Protein AF-A0A2M8SBQ9-F1 (afdb_monomer_lite)

Structure (mmCIF, N/CA/C/O backbone):
data_AF-A0A2M8SBQ9-F1
#
_entry.id   AF-A0A2M8SBQ9-F1
#
loop_
_atom_site.group_PDB
_atom_site.id
_atom_site.type_symbol
_atom_site.label_atom_id
_atom_site.label_alt_id
_atom_site.label_comp_id
_atom_site.label_asym_id
_atom_site.label_entity_id
_atom_site.label_seq_id
_atom_site.pdbx_PDB_ins_code
_atom_site.Cartn_x
_atom_site.Cartn_y
_atom_site.Cartn_z
_atom_site.occupancy
_atom_site.B_iso_or_equiv
_atom_site.auth_seq_id
_atom_site.auth_comp_id
_atom_site.auth_asym_id
_atom_site.auth_atom_id
_atom_site.pdbx_PDB_model_num
ATOM 1 N N . MET A 1 1 ? 14.314 -7.905 1.050 1.00 72.25 1 MET A N 1
ATOM 2 C CA . MET A 1 1 ? 13.280 -8.954 0.990 1.00 72.25 1 MET A CA 1
ATOM 3 C C . MET A 1 1 ? 13.136 -9.298 -0.467 1.00 72.25 1 MET A C 1
ATOM 5 O O . MET A 1 1 ? 13.035 -8.371 -1.261 1.00 72.25 1 MET A O 1
ATOM 9 N N . ASP A 1 2 ? 13.189 -10.577 -0.806 1.00 87.88 2 ASP A N 1
ATOM 10 C CA . ASP A 1 2 ? 13.269 -11.004 -2.207 1.00 87.88 2 ASP A CA 1
ATOM 11 C C . ASP A 1 2 ? 11.874 -11.338 -2.755 1.00 87.88 2 ASP A C 1
ATOM 13 O O . ASP A 1 2 ? 10.945 -11.603 -1.986 1.00 87.88 2 ASP A O 1
ATOM 17 N N . PHE A 1 3 ? 11.723 -11.399 -4.082 1.00 90.12 3 PHE A N 1
ATOM 18 C CA . PHE A 1 3 ? 10.437 -11.647 -4.756 1.00 90.12 3 PHE A CA 1
ATOM 19 C C . PHE A 1 3 ? 9.670 -12.852 -4.198 1.00 90.12 3 PHE A C 1
ATOM 21 O O . PHE A 1 3 ? 8.477 -12.765 -3.901 1.00 90.12 3 PHE A O 1
ATOM 28 N N . LYS A 1 4 ? 10.373 -13.968 -3.983 1.00 89.25 4 LYS A N 1
ATOM 29 C CA . LYS A 1 4 ? 9.797 -15.199 -3.430 1.00 89.25 4 LYS A CA 1
ATOM 30 C C . LYS A 1 4 ? 9.282 -15.012 -2.004 1.00 89.25 4 LYS A C 1
ATOM 32 O O . LYS A 1 4 ? 8.210 -15.512 -1.667 1.00 89.25 4 LYS A O 1
ATOM 37 N N . GLN A 1 5 ? 10.035 -14.303 -1.164 1.00 89.88 5 GLN A N 1
ATOM 38 C CA . GLN A 1 5 ? 9.629 -14.040 0.217 1.00 89.88 5 GLN A CA 1
ATOM 39 C C . GLN A 1 5 ? 8.383 -13.158 0.244 1.00 89.88 5 GLN A C 1
ATOM 41 O O . GLN A 1 5 ? 7.452 -13.438 0.998 1.00 89.88 5 GLN A O 1
ATOM 46 N N . THR A 1 6 ? 8.342 -12.134 -0.606 1.00 92.62 6 THR A N 1
ATOM 47 C CA . THR A 1 6 ? 7.204 -11.216 -0.713 1.00 92.62 6 THR A CA 1
ATOM 48 C C . THR A 1 6 ? 5.951 -11.926 -1.209 1.00 92.62 6 THR A C 1
ATOM 50 O O . THR A 1 6 ? 4.885 -11.767 -0.621 1.00 92.62 6 THR A O 1
ATOM 53 N N . GLN A 1 7 ? 6.069 -12.806 -2.205 1.00 91.94 7 GLN A N 1
ATOM 54 C CA . GLN A 1 7 ? 4.939 -13.610 -2.675 1.00 91.94 7 GLN A CA 1
ATOM 55 C C . GLN A 1 7 ? 4.420 -14.580 -1.601 1.00 91.94 7 GLN A C 1
ATOM 57 O O . GLN A 1 7 ? 3.208 -14.749 -1.438 1.00 91.94 7 GLN A O 1
ATOM 62 N N . GLN A 1 8 ? 5.319 -15.197 -0.83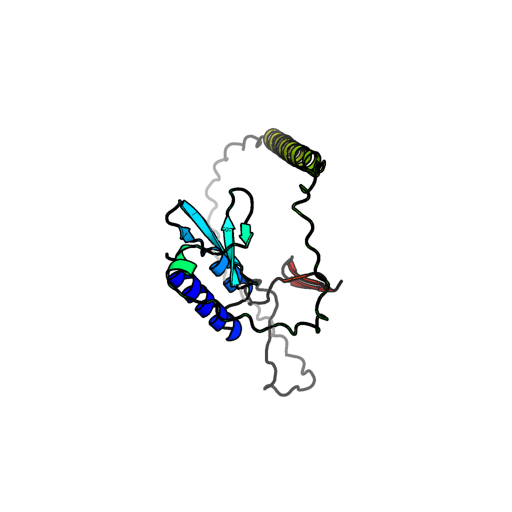0 1.00 92.75 8 GLN A N 1
ATOM 63 C CA . GLN A 1 8 ? 4.930 -16.036 0.305 1.00 92.75 8 GLN A CA 1
ATOM 64 C C . GLN A 1 8 ? 4.233 -15.225 1.403 1.00 92.75 8 GLN A C 1
ATOM 66 O O . GLN A 1 8 ? 3.240 -15.689 1.961 1.00 92.75 8 GLN A O 1
ATOM 71 N N . ALA A 1 9 ? 4.727 -14.025 1.708 1.00 93.50 9 ALA A N 1
ATOM 72 C CA . ALA A 1 9 ? 4.111 -13.133 2.684 1.00 93.50 9 ALA A CA 1
ATOM 73 C C . ALA A 1 9 ? 2.716 -12.677 2.231 1.00 93.50 9 ALA A C 1
ATOM 75 O O . ALA A 1 9 ? 1.772 -12.783 3.010 1.00 93.50 9 ALA A O 1
ATOM 76 N N . TYR A 1 10 ? 2.564 -12.285 0.963 1.00 95.25 10 TYR A N 1
ATOM 77 C CA . TYR A 1 10 ? 1.267 -11.964 0.363 1.00 95.25 10 TYR A CA 1
ATOM 78 C C . TYR A 1 10 ? 0.281 -13.130 0.476 1.00 95.25 10 TYR A C 1
ATOM 80 O O . TYR A 1 10 ? -0.844 -12.941 0.924 1.00 95.25 10 TYR A O 1
ATOM 88 N N . THR A 1 11 ? 0.716 -14.348 0.135 1.00 94.69 11 THR A N 1
ATOM 89 C CA . THR A 1 11 ? -0.139 -15.545 0.217 1.00 94.69 11 THR A CA 1
ATOM 90 C C . THR A 1 11 ? -0.604 -15.790 1.653 1.00 94.69 11 THR A C 1
ATOM 92 O O . THR A 1 11 ? -1.791 -15.972 1.887 1.00 94.69 11 THR A O 1
ATOM 95 N N . ARG A 1 12 ? 0.301 -15.694 2.638 1.00 96.00 12 ARG A N 1
ATOM 96 C CA . ARG A 1 12 ? -0.058 -15.845 4.059 1.00 96.00 12 ARG A CA 1
ATOM 97 C C . ARG A 1 12 ? -1.041 -14.778 4.534 1.00 96.00 12 ARG A C 1
ATOM 99 O O . ARG A 1 12 ? -1.956 -15.098 5.284 1.00 96.00 12 ARG A O 1
ATOM 106 N N . LEU A 1 13 ? -0.840 -13.526 4.130 1.00 94.50 13 LEU A N 1
ATOM 107 C CA . LEU A 1 13 ? -1.750 -12.430 4.461 1.00 94.50 13 LEU A CA 1
ATOM 108 C C . LEU A 1 13 ? -3.125 -12.658 3.827 1.00 94.50 13 LEU A C 1
ATOM 110 O O . LEU A 1 13 ? -4.143 -12.452 4.479 1.00 94.50 13 LEU A O 1
ATOM 114 N N . LYS A 1 14 ? -3.166 -13.160 2.591 1.00 92.94 14 LYS A N 1
ATOM 115 C CA . LYS A 1 14 ? -4.416 -13.504 1.917 1.00 92.94 14 LYS A CA 1
ATOM 116 C C . LYS A 1 14 ? -5.150 -14.634 2.643 1.00 92.94 14 LYS A C 1
ATOM 118 O O . LYS A 1 14 ? -6.333 -14.491 2.926 1.00 92.94 14 LYS A O 1
ATOM 123 N N . ASP A 1 15 ? -4.441 -15.690 3.037 1.00 95.19 15 ASP A N 1
ATOM 124 C CA . ASP A 1 15 ? -5.019 -16.780 3.831 1.00 95.19 15 ASP A CA 1
ATOM 125 C C . ASP A 1 15 ? -5.573 -16.266 5.174 1.00 95.19 15 ASP A C 1
ATOM 127 O O . ASP A 1 15 ? -6.625 -16.706 5.635 1.00 95.19 15 ASP A O 1
ATOM 131 N N . GLN A 1 16 ? -4.883 -15.319 5.821 1.00 94.06 16 GLN A N 1
ATOM 132 C CA . GLN A 1 16 ? -5.351 -14.691 7.061 1.00 94.06 16 GLN A CA 1
ATOM 133 C C . GLN A 1 16 ? -6.608 -13.842 6.849 1.00 94.06 16 GLN A C 1
ATOM 135 O O . GLN A 1 16 ? -7.496 -13.872 7.705 1.00 94.06 16 GLN A O 1
ATOM 140 N N . LEU A 1 17 ? -6.691 -13.115 5.732 1.00 91.94 17 LEU A N 1
ATOM 141 C CA . LEU A 1 17 ? -7.868 -12.334 5.353 1.00 91.94 17 LEU A CA 1
ATOM 142 C C . LEU A 1 17 ? -9.070 -13.254 5.108 1.00 91.94 17 LEU A C 1
ATOM 144 O O . LEU A 1 17 ? -10.147 -13.019 5.648 1.00 91.94 17 LEU A O 1
ATOM 148 N N . GLU A 1 18 ? -8.877 -14.343 4.359 1.00 91.69 18 GLU A N 1
ATOM 149 C CA . GLU A 1 18 ? -9.923 -15.340 4.087 1.00 91.69 18 GLU A CA 1
ATOM 150 C C . GLU A 1 18 ? -10.405 -16.045 5.366 1.00 91.69 18 GLU A C 1
ATOM 152 O O . GLU A 1 18 ? -11.573 -16.414 5.479 1.00 91.69 18 GLU A O 1
ATOM 157 N N . GLN A 1 19 ? -9.527 -16.187 6.362 1.00 95.94 19 GLN A N 1
ATOM 158 C CA . GLN A 1 19 ? -9.859 -16.719 7.688 1.00 95.94 19 GLN A CA 1
ATOM 159 C C . GLN A 1 19 ? -10.461 -15.672 8.641 1.00 95.94 19 GLN A C 1
ATOM 161 O O . GLN A 1 19 ? -10.756 -16.011 9.788 1.00 95.94 19 GLN A O 1
ATOM 166 N N . GLY A 1 20 ? -10.599 -14.410 8.218 1.00 94.69 20 GLY A N 1
ATOM 167 C CA . GLY A 1 20 ? -11.089 -13.313 9.058 1.00 94.69 20 GLY A CA 1
ATOM 168 C C . GLY A 1 20 ? -10.172 -12.965 10.237 1.00 94.69 20 GLY A C 1
ATOM 169 O O . GLY A 1 20 ? -10.631 -12.399 11.225 1.00 94.69 20 GLY A O 1
ATOM 170 N N . ARG A 1 21 ? -8.885 -13.335 10.170 1.00 95.94 21 ARG A N 1
ATOM 171 C CA . ARG A 1 21 ? -7.888 -13.024 11.214 1.00 95.94 21 ARG A CA 1
ATOM 172 C C . ARG A 1 21 ? -7.327 -11.613 11.101 1.00 95.94 21 ARG A C 1
ATOM 174 O O . ARG A 1 21 ? -6.816 -11.100 12.089 1.00 95.94 21 ARG A O 1
ATOM 181 N N . ILE A 1 22 ? -7.371 -11.052 9.899 1.00 94.12 22 ILE A N 1
ATOM 182 C CA . ILE A 1 22 ? -7.012 -9.667 9.603 1.00 94.12 22 ILE A CA 1
ATOM 183 C C . ILE A 1 22 ? -8.142 -9.035 8.797 1.00 94.12 22 ILE A C 1
ATOM 185 O O . ILE A 1 22 ? -8.879 -9.739 8.097 1.00 94.12 22 ILE A O 1
ATOM 189 N N . THR A 1 23 ? -8.276 -7.720 8.890 1.00 91.75 23 THR A N 1
ATOM 190 C CA . THR A 1 23 ? -9.260 -6.973 8.097 1.00 91.75 23 THR A CA 1
ATOM 191 C C . THR A 1 23 ? -8.744 -6.698 6.681 1.00 91.75 23 THR A C 1
ATOM 193 O O . THR A 1 23 ? -7.552 -6.834 6.392 1.00 91.75 23 THR A O 1
ATOM 196 N N . ALA A 1 24 ? -9.642 -6.301 5.772 1.00 89.00 24 ALA A N 1
ATOM 197 C CA . ALA A 1 24 ? -9.258 -5.900 4.417 1.00 89.00 24 ALA A CA 1
ATOM 198 C C . ALA A 1 24 ? -8.298 -4.693 4.422 1.00 89.00 24 ALA A C 1
ATOM 200 O O . ALA A 1 24 ? -7.330 -4.687 3.665 1.00 89.00 24 ALA A O 1
ATOM 201 N N . ASP A 1 25 ? -8.511 -3.732 5.324 1.00 88.31 25 ASP A N 1
ATOM 202 C CA . ASP A 1 25 ? -7.663 -2.540 5.461 1.00 88.31 25 ASP A CA 1
ATOM 203 C C . ASP A 1 25 ? -6.263 -2.894 5.987 1.00 88.31 25 ASP A C 1
ATOM 205 O O . ASP A 1 25 ? -5.245 -2.373 5.518 1.00 88.31 25 ASP A O 1
ATOM 209 N N . GLU A 1 26 ? -6.188 -3.820 6.949 1.00 90.31 26 GLU A N 1
ATOM 210 C CA . GLU A 1 26 ? -4.913 -4.347 7.442 1.00 90.31 26 GLU A CA 1
ATOM 211 C C . GLU A 1 26 ? -4.167 -5.100 6.341 1.00 90.31 26 GLU A C 1
ATOM 213 O O . GLU A 1 26 ? -2.956 -4.927 6.187 1.00 90.31 26 GLU A O 1
ATOM 218 N N . PHE A 1 27 ? -4.879 -5.906 5.552 1.00 92.69 27 PHE A N 1
ATOM 219 C CA . PHE A 1 27 ? -4.311 -6.590 4.397 1.00 92.69 27 PHE A CA 1
ATOM 220 C C . PHE A 1 27 ? -3.745 -5.590 3.380 1.00 92.69 27 PHE A C 1
ATOM 222 O O . PHE A 1 27 ? -2.580 -5.706 3.002 1.00 92.69 27 PHE A O 1
ATOM 229 N N . GLU A 1 28 ? -4.523 -4.578 2.990 1.00 91.12 28 GLU A N 1
ATOM 230 C CA . GLU A 1 28 ? -4.090 -3.530 2.061 1.00 91.12 28 GLU A CA 1
ATOM 231 C C . GLU A 1 28 ? -2.843 -2.797 2.564 1.00 91.12 28 GLU A C 1
ATOM 233 O O . GLU A 1 28 ? -1.859 -2.683 1.832 1.00 91.12 28 GLU A O 1
ATOM 238 N N . THR A 1 29 ? -2.843 -2.369 3.826 1.00 91.94 29 THR A N 1
ATOM 239 C CA . THR A 1 29 ? -1.710 -1.663 4.441 1.00 91.94 29 THR A CA 1
ATOM 240 C C . THR A 1 29 ? -0.440 -2.510 4.392 1.00 91.94 29 THR A C 1
ATOM 242 O O . THR A 1 29 ? 0.601 -2.060 3.913 1.00 91.94 29 THR A O 1
ATOM 245 N N . ARG A 1 30 ? -0.535 -3.777 4.815 1.00 91.19 30 ARG A N 1
ATOM 246 C CA . ARG A 1 30 ? 0.605 -4.704 4.843 1.00 91.19 30 ARG A CA 1
ATOM 247 C C . ARG A 1 30 ? 1.124 -5.016 3.446 1.00 91.19 30 ARG A C 1
ATOM 249 O O . ARG A 1 30 ? 2.333 -5.120 3.263 1.00 91.19 30 ARG A O 1
ATOM 256 N N . VAL A 1 31 ? 0.237 -5.177 2.463 1.00 92.25 31 VAL A N 1
ATOM 257 C CA . VAL A 1 31 ? 0.644 -5.400 1.069 1.00 92.25 31 VAL A CA 1
ATOM 258 C C . VAL A 1 31 ? 1.291 -4.155 0.475 1.00 92.25 31 VAL A C 1
ATOM 260 O O . VAL A 1 31 ? 2.309 -4.272 -0.208 1.00 92.25 31 VAL A O 1
ATOM 263 N N . ASN A 1 32 ? 0.781 -2.969 0.799 1.00 91.25 32 ASN A N 1
ATOM 264 C CA . ASN A 1 32 ? 1.350 -1.717 0.322 1.00 91.25 32 ASN A CA 1
ATOM 265 C C . ASN A 1 32 ? 2.760 -1.449 0.884 1.00 91.25 32 ASN A C 1
ATOM 267 O O . ASN A 1 32 ? 3.600 -0.871 0.197 1.00 91.25 32 ASN A O 1
ATOM 271 N N . GLU A 1 33 ? 3.063 -1.929 2.088 1.00 91.62 33 GLU A N 1
ATOM 272 C CA . GLU A 1 33 ? 4.410 -1.866 2.673 1.00 91.62 33 GLU A CA 1
ATOM 273 C C . GLU A 1 33 ? 5.407 -2.846 2.022 1.00 91.62 33 GLU A C 1
ATOM 275 O O . GLU A 1 33 ? 6.624 -2.674 2.141 1.00 91.62 33 GLU A O 1
ATOM 280 N N . MET A 1 34 ? 4.925 -3.873 1.313 1.00 90.56 34 MET A N 1
ATOM 281 C CA . MET A 1 34 ? 5.764 -4.897 0.688 1.00 90.56 34 MET A CA 1
ATOM 282 C C . MET A 1 34 ? 6.279 -4.463 -0.689 1.00 90.56 34 MET A C 1
ATOM 284 O O . MET A 1 34 ? 5.832 -4.943 -1.734 1.00 90.56 34 MET A O 1
ATOM 288 N N . VAL A 1 35 ? 7.275 -3.578 -0.672 1.00 94.19 35 VAL A N 1
ATOM 289 C CA . VAL A 1 35 ? 8.033 -3.167 -1.861 1.00 94.19 35 VAL A CA 1
ATOM 290 C C . VAL A 1 35 ? 9.365 -3.921 -1.927 1.00 94.19 35 VAL A C 1
ATOM 292 O O . VAL A 1 35 ? 10.104 -4.009 -0.946 1.00 94.19 35 VAL A O 1
ATOM 295 N N . VAL A 1 36 ? 9.677 -4.470 -3.098 1.00 92.81 36 VAL A N 1
ATOM 296 C CA . VAL A 1 36 ? 10.921 -5.189 -3.404 1.00 92.81 36 VAL A CA 1
ATOM 297 C C . VAL A 1 36 ? 11.716 -4.387 -4.419 1.00 92.81 36 VAL A C 1
ATOM 299 O O . VAL A 1 36 ? 11.148 -3.857 -5.365 1.00 92.81 36 VAL A O 1
ATOM 302 N N . THR A 1 37 ? 13.030 -4.325 -4.255 1.00 93.25 37 THR A N 1
ATOM 303 C CA . THR A 1 37 ? 13.924 -3.730 -5.252 1.00 93.25 37 THR A CA 1
ATOM 304 C C . THR A 1 37 ? 14.656 -4.847 -5.976 1.00 93.25 37 THR A C 1
ATOM 306 O O . THR A 1 37 ? 15.229 -5.714 -5.317 1.00 93.25 37 THR A O 1
ATOM 309 N N . ASP A 1 38 ? 14.638 -4.839 -7.306 1.00 91.50 38 ASP A N 1
ATOM 310 C CA . ASP A 1 38 ? 15.396 -5.813 -8.092 1.00 91.50 38 ASP A CA 1
ATOM 311 C C . ASP A 1 38 ? 16.893 -5.479 -8.161 1.00 91.50 38 ASP A C 1
ATOM 313 O O . ASP A 1 38 ? 17.353 -4.413 -7.737 1.00 91.50 38 ASP A O 1
ATOM 317 N N . SER A 1 39 ? 17.664 -6.394 -8.745 1.00 88.81 39 SER A N 1
ATOM 318 C CA . SER A 1 39 ? 19.101 -6.218 -8.994 1.00 88.81 39 SER A CA 1
ATOM 319 C C . SER A 1 39 ? 19.462 -4.994 -9.856 1.00 88.81 39 SER A C 1
ATOM 321 O O . SER A 1 39 ? 20.611 -4.551 -9.831 1.00 88.81 39 SER A O 1
ATOM 323 N N . THR A 1 40 ? 18.506 -4.420 -10.593 1.00 89.12 40 THR A N 1
ATOM 324 C CA . THR A 1 40 ? 18.686 -3.211 -11.415 1.00 89.12 40 THR A CA 1
ATOM 325 C C . THR A 1 40 ? 18.279 -1.919 -10.700 1.00 89.12 40 THR A C 1
ATOM 327 O O . THR A 1 40 ? 18.426 -0.835 -11.266 1.00 89.12 40 THR A O 1
ATOM 330 N N . GLY A 1 41 ? 17.816 -2.011 -9.449 1.00 91.31 41 GLY A N 1
ATOM 331 C CA . GLY A 1 41 ? 17.376 -0.870 -8.648 1.00 91.31 41 GLY A CA 1
ATOM 332 C C . GLY A 1 41 ? 15.926 -0.451 -8.900 1.00 91.31 41 GLY A C 1
ATOM 333 O O . GLY A 1 41 ? 15.516 0.612 -8.432 1.00 91.31 41 GLY A O 1
ATOM 334 N N . VAL A 1 42 ? 15.144 -1.246 -9.631 1.00 92.88 42 VAL A N 1
ATOM 335 C CA . VAL A 1 42 ? 13.737 -0.942 -9.905 1.00 92.88 42 VAL A CA 1
ATOM 336 C C . VAL A 1 42 ? 12.861 -1.456 -8.767 1.00 92.88 42 VAL A C 1
ATOM 338 O O . VAL A 1 42 ? 13.071 -2.555 -8.259 1.00 92.88 42 VAL A O 1
ATOM 341 N N . LEU A 1 43 ? 11.874 -0.650 -8.369 1.00 92.62 43 LEU A N 1
ATOM 342 C CA . LEU A 1 43 ? 10.918 -0.999 -7.321 1.00 92.62 43 LEU A CA 1
ATOM 343 C C . LEU A 1 43 ? 9.757 -1.815 -7.888 1.00 92.62 43 LEU A C 1
ATOM 345 O O . LEU A 1 43 ? 9.214 -1.507 -8.951 1.00 92.62 43 LEU A O 1
ATOM 349 N N . TRP A 1 44 ? 9.350 -2.814 -7.124 1.00 94.88 44 TRP A N 1
ATOM 350 C CA . TRP A 1 44 ? 8.309 -3.769 -7.449 1.00 94.88 44 TRP A CA 1
ATOM 351 C C . TRP A 1 44 ? 7.366 -3.951 -6.270 1.00 94.88 44 TRP A C 1
ATOM 353 O O . TRP A 1 44 ? 7.794 -3.964 -5.118 1.00 94.88 44 TRP A O 1
ATOM 363 N N . GLN A 1 45 ? 6.087 -4.137 -6.557 1.00 94.69 45 GLN A N 1
ATOM 364 C CA . GLN A 1 45 ? 5.052 -4.327 -5.548 1.00 94.69 45 GLN A CA 1
ATOM 365 C C . GLN A 1 45 ? 4.006 -5.320 -6.050 1.00 94.69 45 GLN A C 1
ATOM 367 O O . GLN A 1 45 ? 3.763 -5.419 -7.253 1.00 94.69 45 GLN A O 1
ATOM 372 N N . ILE A 1 46 ? 3.384 -6.062 -5.135 1.00 93.12 46 ILE A N 1
ATOM 373 C CA . ILE A 1 46 ? 2.234 -6.908 -5.460 1.00 93.12 46 ILE A CA 1
ATOM 374 C C . ILE A 1 46 ? 0.959 -6.076 -5.305 1.00 93.12 46 ILE A C 1
ATOM 376 O O . ILE A 1 46 ? 0.735 -5.475 -4.260 1.00 93.12 46 ILE A O 1
ATOM 380 N N . GLY A 1 47 ? 0.107 -6.054 -6.327 1.00 91.06 47 GLY A N 1
ATOM 381 C CA . GLY A 1 47 ? -1.186 -5.384 -6.254 1.00 91.06 47 GLY A CA 1
ATOM 382 C C . GLY A 1 47 ? -2.112 -6.081 -5.263 1.00 91.06 47 GLY A C 1
ATOM 383 O O . GLY A 1 47 ? -2.315 -7.293 -5.342 1.00 91.06 47 GLY A O 1
ATOM 384 N N . VAL A 1 48 ? -2.709 -5.304 -4.360 1.00 87.19 48 VAL A N 1
ATOM 385 C CA . VAL A 1 48 ? -3.552 -5.798 -3.259 1.00 87.19 48 VAL A CA 1
ATOM 386 C C . VAL A 1 48 ? -4.680 -6.701 -3.763 1.00 87.19 48 VAL A C 1
ATOM 388 O O . VAL A 1 48 ? -4.812 -7.841 -3.321 1.00 87.19 48 VAL A O 1
ATOM 391 N N . SER A 1 49 ? -5.442 -6.227 -4.750 1.00 83.06 49 SER A N 1
ATOM 392 C CA . SER A 1 49 ? -6.608 -6.932 -5.292 1.00 83.06 49 SER A CA 1
ATOM 393 C C . SER A 1 49 ? -6.260 -7.990 -6.339 1.00 83.06 49 SER A C 1
ATOM 395 O O . SER A 1 49 ? -6.901 -9.037 -6.401 1.00 83.06 49 SER A O 1
ATOM 397 N N . SER A 1 50 ? -5.261 -7.725 -7.183 1.00 88.12 50 SER A N 1
ATOM 398 C CA . SER A 1 50 ? -4.944 -8.578 -8.331 1.00 88.12 50 SER A CA 1
ATOM 399 C C . SER A 1 50 ? -3.950 -9.690 -8.000 1.00 88.12 50 SER A C 1
ATOM 401 O O . SER A 1 50 ? -3.903 -10.692 -8.714 1.00 88.12 50 SER A O 1
ATOM 403 N N . GLY A 1 51 ? -3.132 -9.517 -6.956 1.00 90.00 51 GLY A N 1
ATOM 404 C CA . GLY A 1 51 ? -2.005 -10.400 -6.649 1.00 90.00 51 GLY A CA 1
ATOM 405 C C . GLY A 1 51 ? -0.918 -10.402 -7.729 1.00 90.00 51 GLY A C 1
ATOM 406 O O . GLY A 1 51 ? -0.035 -11.260 -7.716 1.00 90.00 51 GLY A O 1
ATOM 407 N N . LYS A 1 52 ? -0.989 -9.475 -8.691 1.00 91.88 52 LYS A N 1
ATOM 408 C CA . LYS A 1 52 ? -0.023 -9.346 -9.783 1.00 91.88 52 LYS A CA 1
ATOM 409 C C . LYS A 1 52 ? 1.120 -8.426 -9.385 1.00 91.88 52 LYS A C 1
ATOM 411 O O . LYS A 1 52 ? 0.968 -7.597 -8.495 1.00 91.88 52 LYS A O 1
ATOM 416 N N . TRP A 1 53 ? 2.246 -8.552 -10.071 1.00 92.88 53 TRP A N 1
ATOM 417 C CA . TRP A 1 53 ? 3.381 -7.665 -9.874 1.00 92.88 53 TRP A CA 1
ATOM 418 C C . TRP A 1 53 ? 3.214 -6.364 -10.656 1.00 92.88 53 TRP A C 1
ATOM 420 O O . TRP A 1 53 ? 2.720 -6.344 -11.784 1.00 92.88 53 TRP A O 1
ATOM 430 N N . TYR A 1 54 ? 3.650 -5.278 -10.035 1.00 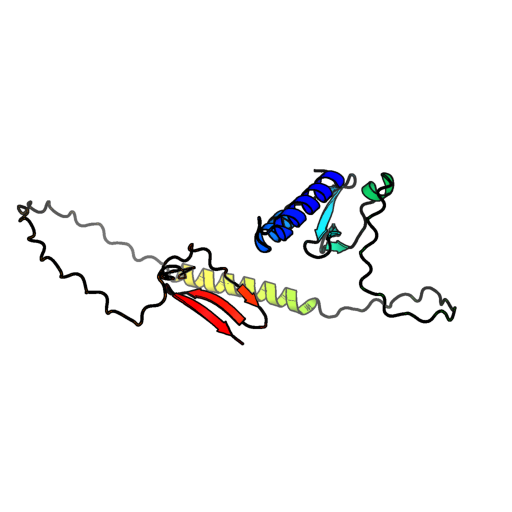93.81 54 TYR A N 1
ATOM 431 C CA . TYR A 1 54 ? 3.704 -3.950 -10.616 1.00 93.81 54 TYR A CA 1
ATOM 432 C C . TYR A 1 54 ? 5.106 -3.395 -10.431 1.00 93.81 54 TYR A C 1
ATOM 434 O O . TYR A 1 54 ? 5.691 -3.512 -9.355 1.00 93.81 54 TYR A O 1
ATOM 442 N N . ARG A 1 55 ? 5.631 -2.782 -11.485 1.00 95.12 55 ARG A N 1
ATOM 443 C CA . ARG A 1 55 ? 6.927 -2.115 -11.529 1.00 95.12 55 ARG A CA 1
ATOM 444 C C . ARG A 1 55 ? 6.722 -0.612 -11.427 1.00 95.12 55 ARG A C 1
ATOM 446 O O . ARG A 1 55 ? 5.875 -0.064 -12.132 1.00 95.12 55 ARG A O 1
ATOM 453 N N . TYR A 1 56 ? 7.508 0.062 -10.599 1.00 92.38 56 TYR A N 1
ATOM 454 C CA . TYR A 1 56 ? 7.504 1.519 -10.553 1.00 92.38 56 TYR A CA 1
ATOM 455 C C . TYR A 1 56 ? 8.343 2.080 -11.705 1.00 92.38 56 TYR A C 1
ATOM 457 O O . TYR A 1 56 ? 9.537 1.788 -11.815 1.00 92.38 56 TYR A O 1
ATOM 465 N N . ASP A 1 57 ? 7.734 2.889 -12.571 1.00 88.81 57 ASP A N 1
ATOM 466 C CA . ASP A 1 57 ? 8.416 3.513 -13.715 1.00 88.81 57 ASP A CA 1
ATOM 467 C C . ASP A 1 57 ? 9.017 4.899 -13.400 1.00 88.81 57 ASP A C 1
ATOM 469 O O . ASP A 1 57 ? 9.613 5.534 -14.271 1.00 88.81 57 ASP A O 1
ATOM 473 N N . GLY A 1 58 ? 8.878 5.362 -12.153 1.00 88.12 58 GLY A N 1
ATOM 474 C CA . GLY A 1 58 ? 9.267 6.702 -11.712 1.00 88.12 58 GLY A CA 1
ATOM 475 C C . GLY A 1 58 ? 8.087 7.661 -11.535 1.00 88.12 58 GLY A C 1
ATOM 476 O O . GLY A 1 58 ? 8.246 8.685 -10.869 1.00 88.12 58 GLY A O 1
ATOM 477 N N . GLN A 1 59 ? 6.917 7.337 -12.087 1.00 88.81 59 GLN A N 1
ATOM 478 C CA . GLN A 1 59 ? 5.691 8.137 -11.988 1.00 88.81 59 GLN A CA 1
ATOM 479 C C . GLN A 1 59 ? 4.488 7.306 -11.539 1.00 88.81 59 GLN A C 1
ATOM 481 O O . GLN A 1 59 ? 3.652 7.788 -10.777 1.00 88.81 59 GLN A O 1
ATOM 486 N N . THR A 1 60 ? 4.384 6.069 -12.019 1.00 88.31 60 THR A N 1
ATOM 487 C CA . THR A 1 60 ? 3.240 5.185 -11.825 1.00 88.31 60 THR A CA 1
ATOM 488 C C . THR A 1 60 ? 3.670 3.731 -11.651 1.00 88.31 60 THR A C 1
ATOM 490 O O . THR A 1 60 ? 4.777 3.322 -12.006 1.00 88.31 60 THR A O 1
ATOM 493 N N . TRP A 1 61 ? 2.767 2.941 -11.076 1.00 89.00 61 TRP A N 1
ATOM 494 C CA . TRP A 1 61 ? 2.898 1.495 -10.980 1.00 89.00 61 TRP A CA 1
ATOM 495 C C . TRP A 1 61 ? 2.303 0.850 -12.232 1.00 89.00 61 TRP A C 1
ATOM 497 O O . TRP A 1 61 ? 1.109 0.991 -12.499 1.00 89.00 61 TRP A O 1
ATOM 507 N N . VAL A 1 62 ? 3.130 0.141 -12.996 1.00 91.75 62 VAL A N 1
ATOM 508 C CA . VAL A 1 62 ? 2.736 -0.517 -14.248 1.00 91.75 62 VAL A CA 1
ATOM 509 C C . VAL A 1 62 ? 2.787 -2.027 -14.052 1.00 91.75 62 VAL A C 1
ATOM 511 O O . VAL A 1 62 ? 3.794 -2.542 -13.577 1.00 91.75 62 VAL A O 1
ATOM 514 N N . GLU A 1 63 ? 1.709 -2.734 -14.401 1.00 92.50 63 GLU A N 1
ATOM 515 C CA . GLU A 1 63 ? 1.669 -4.203 -14.340 1.00 92.50 63 GLU A CA 1
ATOM 516 C C . GLU A 1 63 ? 2.789 -4.781 -15.215 1.00 92.50 63 GLU A C 1
ATOM 518 O O . GLU A 1 63 ? 2.859 -4.493 -16.411 1.00 92.50 63 GLU A O 1
ATOM 523 N N . ASP A 1 64 ? 3.676 -5.567 -14.612 1.00 91.38 64 ASP A N 1
ATOM 524 C CA . ASP A 1 64 ? 4.842 -6.139 -15.284 1.00 91.38 64 ASP A CA 1
ATOM 525 C C . ASP A 1 64 ? 5.282 -7.412 -14.544 1.00 91.38 64 ASP A C 1
ATOM 527 O O . ASP A 1 64 ? 4.841 -7.693 -13.427 1.00 91.38 64 ASP A O 1
ATOM 531 N N . VAL A 1 65 ? 6.154 -8.203 -15.157 1.00 88.88 65 VAL A N 1
ATOM 532 C CA . VAL A 1 65 ? 6.631 -9.469 -14.597 1.00 88.88 65 VAL A CA 1
ATOM 533 C C . VAL A 1 65 ? 8.120 -9.355 -14.251 1.00 88.88 65 VAL A C 1
ATOM 535 O O . VAL A 1 65 ? 8.939 -9.177 -15.158 1.00 88.88 65 VAL A O 1
ATOM 538 N N . PRO A 1 66 ? 8.509 -9.493 -12.966 1.00 85.50 66 PRO A N 1
ATOM 539 C CA . PRO A 1 66 ? 9.911 -9.480 -12.574 1.00 85.50 66 PRO A CA 1
ATOM 540 C C . PRO A 1 66 ? 10.695 -10.585 -13.286 1.00 85.50 66 PRO A C 1
ATOM 542 O O . PRO A 1 66 ? 10.361 -11.769 -13.198 1.00 85.50 66 PRO A O 1
ATOM 545 N N . ARG A 1 67 ? 11.782 -10.214 -13.971 1.00 78.44 67 ARG A N 1
ATOM 546 C CA . ARG A 1 67 ? 12.622 -11.165 -14.727 1.00 78.44 67 ARG A CA 1
ATOM 547 C C . ARG A 1 67 ? 13.284 -12.218 -13.838 1.00 78.44 67 ARG A C 1
ATOM 549 O O . ARG A 1 67 ? 13.567 -13.323 -14.297 1.00 78.44 67 ARG A O 1
ATOM 556 N N . GLU A 1 68 ? 13.500 -11.887 -12.570 1.00 76.88 68 GLU A N 1
ATOM 557 C CA . GLU A 1 68 ? 14.036 -12.809 -11.567 1.00 76.88 68 GLU A CA 1
ATOM 558 C C . GLU A 1 68 ? 13.069 -13.981 -11.318 1.00 76.88 68 GLU A C 1
ATOM 560 O O . GLU A 1 68 ? 13.509 -15.119 -11.199 1.00 76.88 68 GLU A O 1
ATOM 565 N N . ILE A 1 69 ? 11.751 -13.754 -11.395 1.00 72.69 69 ILE A N 1
ATOM 566 C CA . ILE A 1 69 ? 10.743 -14.823 -11.267 1.00 72.69 69 ILE A CA 1
ATOM 567 C C . ILE A 1 69 ? 10.735 -15.730 -12.505 1.00 72.69 69 ILE A C 1
ATOM 569 O O . ILE A 1 69 ? 10.570 -16.944 -12.387 1.00 72.69 69 ILE A O 1
ATOM 573 N N . LEU A 1 70 ? 10.952 -15.161 -13.696 1.00 72.69 70 LEU A N 1
ATOM 574 C CA . LEU A 1 70 ? 11.031 -15.931 -14.943 1.00 72.69 70 LEU A CA 1
ATOM 575 C C . LEU A 1 70 ? 12.281 -16.819 -15.001 1.00 72.69 70 LEU A C 1
ATOM 577 O O . LEU A 1 70 ? 12.236 -17.899 -15.586 1.00 72.69 70 LEU A O 1
ATOM 581 N N . SER A 1 71 ? 13.380 -16.375 -14.388 1.00 65.06 71 SER A N 1
ATOM 582 C CA . SER A 1 71 ? 14.650 -17.114 -14.361 1.00 65.06 71 SER A CA 1
ATOM 583 C C . SER A 1 71 ? 14.584 -18.378 -13.494 1.00 65.06 71 SER A C 1
ATOM 585 O O . SER A 1 71 ? 15.238 -19.366 -13.817 1.00 65.06 71 SER A O 1
ATOM 587 N N . ASP A 1 72 ? 13.746 -18.382 -12.453 1.00 59.91 72 ASP A N 1
ATOM 588 C CA . ASP A 1 72 ? 13.618 -19.491 -11.496 1.00 59.91 72 ASP A CA 1
ATOM 589 C C . ASP A 1 72 ? 12.575 -20.558 -11.892 1.00 59.91 72 ASP A C 1
ATOM 591 O O . ASP A 1 72 ? 12.281 -21.472 -11.119 1.00 59.91 72 ASP A O 1
ATOM 595 N N . GLY A 1 73 ? 11.988 -20.476 -13.094 1.00 54.53 73 GLY A N 1
ATOM 596 C CA . GLY A 1 73 ? 11.063 -21.500 -13.601 1.00 54.53 73 GLY A CA 1
ATOM 597 C C . GLY A 1 73 ? 9.749 -21.633 -12.814 1.00 54.53 73 GLY A C 1
ATOM 598 O O . GLY A 1 73 ? 9.011 -22.601 -13.004 1.00 54.53 73 GLY A O 1
ATOM 599 N N . GLN A 1 74 ? 9.423 -20.673 -11.941 1.00 48.31 74 GLN A N 1
ATOM 600 C CA . GLN A 1 74 ? 8.128 -20.592 -11.265 1.00 48.31 74 GLN A CA 1
ATOM 601 C C . GLN A 1 74 ? 7.070 -20.097 -12.258 1.00 48.31 74 GLN A C 1
ATOM 603 O O . GLN A 1 74 ? 6.792 -18.907 -12.386 1.00 48.31 74 GLN A O 1
ATOM 608 N N . SER A 1 75 ? 6.458 -21.042 -12.969 1.00 45.97 75 SER A N 1
ATOM 609 C CA . SER A 1 75 ? 5.177 -20.836 -13.636 1.00 45.97 75 SER A CA 1
ATOM 610 C C . SER A 1 75 ? 4.162 -20.347 -12.603 1.00 45.97 75 SER A C 1
ATOM 612 O O . SER A 1 75 ? 3.843 -21.076 -11.661 1.00 45.97 75 SER A O 1
ATOM 614 N N . TYR A 1 76 ? 3.668 -19.118 -12.768 1.00 52.28 76 TYR A N 1
ATOM 615 C CA . TYR A 1 76 ? 2.517 -18.608 -12.026 1.00 52.28 76 TYR A CA 1
ATOM 616 C C . TYR A 1 76 ? 1.413 -19.677 -12.004 1.00 52.28 76 TYR A C 1
ATOM 618 O O . TYR A 1 76 ? 1.169 -20.283 -13.055 1.00 52.28 76 TYR A O 1
ATOM 626 N N . PRO A 1 77 ? 0.739 -19.936 -10.863 1.00 45.94 77 PRO A N 1
ATOM 627 C CA . PRO A 1 77 ? -0.467 -20.747 -10.897 1.00 45.94 77 PRO A CA 1
ATOM 628 C C . PRO A 1 77 ? -1.396 -20.093 -11.916 1.00 45.94 77 PRO A C 1
ATOM 630 O O . PRO A 1 77 ? -1.709 -18.905 -11.801 1.00 45.94 77 PRO A O 1
ATOM 633 N N . ALA A 1 78 ? -1.733 -20.849 -12.965 1.00 44.03 78 ALA A N 1
ATOM 634 C CA . ALA A 1 78 ? -2.658 -20.413 -13.992 1.00 44.03 78 ALA A CA 1
ATOM 635 C C . ALA A 1 78 ? -3.869 -19.818 -13.277 1.00 44.03 78 ALA A C 1
ATOM 637 O O . ALA A 1 78 ? -4.470 -20.477 -12.426 1.00 44.03 78 ALA A O 1
ATOM 638 N N . GLN A 1 79 ? -4.140 -18.543 -13.558 1.00 52.81 79 GLN A N 1
ATOM 639 C CA . GLN A 1 79 ? -5.283 -17.820 -13.017 1.00 52.81 79 GLN A CA 1
ATOM 640 C C . GLN A 1 79 ? -6.502 -18.751 -13.050 1.00 52.81 79 GLN A C 1
ATOM 642 O O . GLN A 1 79 ? -6.707 -19.398 -14.085 1.00 52.81 79 GLN A O 1
ATOM 647 N N . PRO A 1 80 ? -7.316 -18.855 -11.981 1.00 39.78 80 PRO A N 1
ATOM 648 C CA . PRO A 1 80 ? -8.636 -19.436 -12.142 1.00 39.78 80 PRO A CA 1
ATOM 649 C C . PRO A 1 80 ? -9.299 -18.637 -13.258 1.00 39.78 80 PRO A C 1
ATOM 651 O O . PRO A 1 80 ? -9.477 -17.424 -13.147 1.00 39.78 80 PRO A O 1
ATOM 654 N N . ALA A 1 81 ? -9.532 -19.306 -14.384 1.00 39.91 81 ALA A N 1
ATOM 655 C CA . ALA A 1 81 ? -10.171 -18.713 -15.532 1.00 39.91 81 ALA A CA 1
ATOM 656 C C . ALA A 1 81 ? -11.540 -18.226 -15.059 1.00 39.91 81 ALA A C 1
ATOM 658 O O . ALA A 1 81 ? -12.470 -19.016 -14.907 1.00 39.91 81 ALA A O 1
ATOM 659 N N . PHE A 1 82 ? -11.669 -16.923 -14.809 1.00 39.50 82 PHE A N 1
ATOM 660 C CA . PHE A 1 82 ? -12.966 -16.286 -14.924 1.00 39.50 82 PHE A CA 1
ATOM 661 C C . PHE A 1 82 ? -13.468 -16.679 -16.308 1.00 39.50 82 PHE A C 1
ATOM 663 O O . PHE A 1 82 ? -12.770 -16.452 -17.297 1.00 39.50 82 PHE A O 1
ATOM 670 N N . ILE A 1 83 ? -14.589 -17.401 -16.323 1.00 34.44 83 ILE A N 1
ATOM 671 C CA . ILE A 1 83 ? -15.199 -18.047 -17.482 1.00 34.44 83 ILE A CA 1
ATOM 672 C C . ILE A 1 83 ? -15.010 -17.153 -18.706 1.00 34.44 83 ILE A C 1
ATOM 674 O O . ILE A 1 83 ? -15.632 -16.098 -18.826 1.00 34.44 83 ILE A O 1
ATOM 678 N N . GLN A 1 84 ? -14.107 -17.564 -19.598 1.00 39.81 84 GLN A N 1
ATOM 679 C CA . GLN A 1 84 ? -13.995 -16.958 -20.910 1.00 39.81 84 GLN A CA 1
ATOM 680 C C . GLN A 1 84 ? -15.313 -17.261 -21.612 1.00 39.81 84 GLN A C 1
ATOM 682 O O . GLN A 1 84 ? -15.612 -18.410 -21.935 1.00 39.81 84 GLN A O 1
ATOM 687 N N . VAL A 1 85 ? -16.137 -16.233 -21.794 1.00 48.41 85 VAL A N 1
ATOM 688 C CA . VAL A 1 85 ? -17.273 -16.291 -22.712 1.00 48.41 85 VAL A CA 1
ATOM 689 C C . VAL A 1 85 ? -16.702 -16.744 -24.065 1.00 48.41 85 VAL A C 1
ATOM 691 O O . VAL A 1 85 ? -15.690 -16.178 -24.485 1.00 48.41 85 VAL A O 1
ATOM 694 N N . PRO A 1 86 ? -17.243 -17.789 -24.716 1.00 48.84 86 PRO A N 1
ATOM 695 C CA . PRO A 1 86 ? -16.588 -18.417 -25.858 1.00 48.84 86 PRO A CA 1
ATOM 696 C C . PRO A 1 86 ? -16.341 -17.409 -26.986 1.00 48.84 86 PRO A C 1
ATOM 698 O O . PRO A 1 86 ? -17.268 -16.891 -27.607 1.00 48.84 86 PRO A O 1
ATOM 701 N N . VAL A 1 87 ? -15.060 -17.147 -27.242 1.00 50.47 87 VAL A N 1
ATOM 702 C CA . VAL A 1 87 ? -14.563 -16.427 -28.413 1.00 50.47 87 VAL A CA 1
ATOM 703 C C . VAL A 1 87 ? -14.594 -17.387 -29.602 1.00 50.47 87 VAL A C 1
ATOM 705 O O . VAL A 1 87 ? -13.966 -18.444 -29.583 1.00 50.47 87 VAL A O 1
ATOM 708 N N . PHE A 1 88 ? -15.333 -17.014 -30.645 1.00 45.22 88 PHE A N 1
ATOM 709 C CA . PHE A 1 88 ? -15.303 -17.664 -31.956 1.00 45.22 88 PHE A CA 1
ATOM 710 C C . PHE A 1 88 ? -13.902 -17.529 -32.602 1.00 45.22 88 PHE A C 1
ATOM 712 O O . PHE A 1 88 ? -13.311 -16.450 -32.518 1.00 45.22 88 PHE A O 1
ATOM 719 N N . PRO A 1 89 ? -13.357 -18.567 -33.271 1.00 59.28 89 PRO A N 1
ATOM 720 C CA . PRO A 1 89 ? -12.051 -18.511 -33.938 1.00 59.28 89 PRO A CA 1
ATOM 721 C C . PRO A 1 89 ? -12.203 -18.129 -35.438 1.00 59.28 89 PRO A C 1
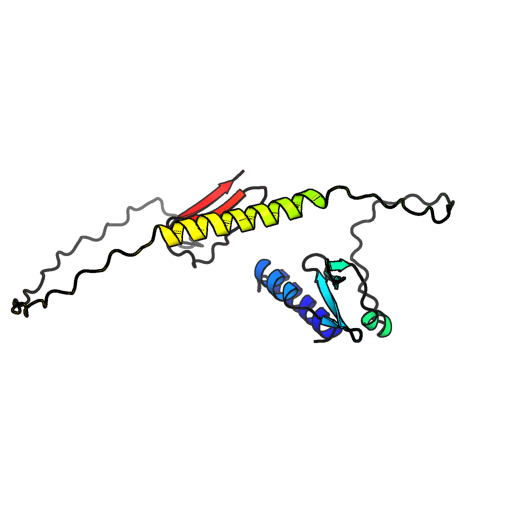ATOM 723 O O . PRO A 1 89 ? -13.320 -17.991 -35.932 1.00 59.28 89 PRO A O 1
ATOM 726 N N . PRO A 1 90 ? -11.115 -17.965 -36.212 1.00 53.66 90 PRO A N 1
ATOM 727 C CA . PRO A 1 90 ? -10.350 -16.731 -36.346 1.00 53.66 90 PRO A CA 1
ATOM 728 C C . PRO A 1 90 ? -10.382 -16.203 -37.797 1.00 53.66 90 PRO A C 1
ATOM 730 O O . PRO A 1 90 ? -10.357 -16.975 -38.750 1.00 53.66 90 PRO A O 1
ATOM 733 N N . THR A 1 91 ? -10.340 -14.887 -38.006 1.00 44.88 91 THR A N 1
ATOM 734 C CA . THR A 1 91 ? -9.891 -14.341 -39.301 1.00 44.88 91 THR A CA 1
ATOM 735 C C . THR A 1 91 ? -8.521 -13.719 -39.105 1.00 44.88 91 THR A C 1
ATOM 737 O O . THR A 1 91 ? -8.369 -12.694 -38.444 1.00 44.88 91 THR A O 1
ATOM 740 N N . GLN A 1 92 ? -7.516 -14.400 -39.652 1.00 50.12 92 GLN A N 1
ATOM 741 C CA . GLN A 1 92 ? -6.170 -13.883 -39.838 1.00 50.12 92 GLN A CA 1
ATOM 742 C C . GLN A 1 92 ? -6.213 -12.647 -40.738 1.00 50.12 92 GLN A C 1
ATOM 744 O O . GLN A 1 92 ? -6.637 -12.732 -41.886 1.00 50.12 92 GLN A O 1
ATOM 749 N N . ALA A 1 93 ? -5.690 -11.537 -40.235 1.00 42.41 93 ALA A N 1
ATOM 750 C CA . ALA A 1 93 ? -4.847 -10.631 -41.001 1.00 42.41 93 ALA A CA 1
ATOM 751 C C . ALA A 1 93 ? -4.140 -9.718 -40.002 1.00 42.41 93 ALA A C 1
ATOM 753 O O . ALA A 1 93 ? -4.771 -8.908 -39.330 1.00 42.41 93 ALA A O 1
ATOM 754 N N . SER A 1 94 ? -2.824 -9.855 -39.902 1.00 49.91 94 SER A N 1
ATOM 755 C CA . SER A 1 94 ? -1.982 -8.783 -39.392 1.00 49.91 94 SER A CA 1
ATOM 756 C C . SER A 1 94 ? -2.032 -7.615 -40.382 1.00 49.91 94 SER A C 1
ATOM 758 O O . SER A 1 94 ? -1.717 -7.815 -41.554 1.00 49.91 94 SER A O 1
ATOM 760 N N . PRO A 1 95 ? -2.280 -6.384 -39.922 1.00 45.84 95 PRO A N 1
ATOM 761 C CA . PRO A 1 95 ? -1.456 -5.247 -40.277 1.00 45.84 95 PRO A CA 1
ATOM 762 C C . PRO A 1 95 ? -0.539 -5.011 -39.073 1.00 45.84 95 PRO A C 1
ATOM 764 O O . PRO A 1 95 ? -0.976 -4.880 -37.936 1.00 45.84 95 PRO A O 1
ATOM 767 N N . GLN A 1 96 ? 0.766 -5.190 -39.244 1.00 38.19 96 GLN A N 1
ATOM 768 C CA . GLN A 1 96 ? 1.637 -4.062 -39.551 1.00 38.19 96 GLN A CA 1
ATOM 769 C C . GLN A 1 96 ? 1.491 -2.975 -38.479 1.00 38.19 96 GLN A C 1
ATOM 771 O O . GLN A 1 96 ? 0.460 -2.315 -38.396 1.00 38.19 96 GLN A O 1
ATOM 776 N N . TYR A 1 97 ? 2.548 -2.822 -37.676 1.00 48.19 97 TYR A N 1
ATOM 777 C CA . TYR A 1 97 ? 2.804 -1.688 -36.793 1.00 48.19 97 TYR A CA 1
ATOM 778 C C . TYR A 1 97 ? 2.344 -0.381 -37.456 1.00 48.19 97 TYR A C 1
ATOM 780 O O . TYR A 1 97 ? 3.071 0.224 -38.240 1.00 48.19 97 TYR A O 1
ATOM 788 N N . ALA A 1 98 ? 1.122 0.042 -37.151 1.00 44.38 98 ALA A N 1
ATOM 789 C CA . ALA A 1 98 ? 0.709 1.414 -37.324 1.00 44.38 98 ALA A CA 1
ATOM 790 C C . ALA A 1 98 ? 1.170 2.114 -36.053 1.00 44.38 98 ALA A C 1
ATOM 792 O O . ALA A 1 98 ? 0.675 1.822 -34.962 1.00 44.38 98 ALA A O 1
ATOM 793 N N . GLU A 1 99 ? 2.178 2.971 -36.203 1.00 44.50 99 GLU A N 1
ATOM 794 C CA . GLU A 1 99 ? 2.561 3.965 -35.212 1.00 44.50 99 GLU A CA 1
ATOM 795 C C . GLU A 1 99 ? 1.293 4.520 -34.564 1.00 44.50 99 GLU A C 1
ATOM 797 O O . GLU A 1 99 ? 0.474 5.163 -35.225 1.00 44.50 99 GLU A O 1
ATOM 802 N N . GLN A 1 100 ? 1.086 4.228 -33.277 1.00 46.69 100 GLN A N 1
ATOM 803 C CA . GLN A 1 100 ? 0.007 4.886 -32.567 1.00 46.69 100 GLN A CA 1
ATOM 804 C C . GLN A 1 100 ? 0.337 6.379 -32.578 1.00 46.69 100 GLN A C 1
ATOM 806 O O . GLN A 1 100 ? 1.405 6.769 -32.091 1.00 46.69 100 GLN A O 1
ATOM 811 N N . PRO A 1 101 ? -0.529 7.228 -33.157 1.00 44.22 101 PRO A N 1
ATOM 812 C CA . PRO A 1 101 ? -0.259 8.644 -33.222 1.00 44.22 101 PRO A CA 1
ATOM 813 C C . PRO A 1 101 ? -0.134 9.140 -31.792 1.00 44.22 101 PRO A C 1
ATOM 815 O O . PRO A 1 101 ? -1.038 8.933 -30.980 1.00 44.22 101 PRO A O 1
ATOM 818 N N . LYS A 1 102 ? 1.002 9.786 -31.516 1.00 50.19 102 LYS A N 1
ATOM 819 C CA . LYS A 1 102 ? 1.292 10.606 -30.341 1.00 50.19 102 LYS A CA 1
ATOM 820 C C . LYS A 1 102 ? 0.070 11.469 -30.039 1.00 50.19 102 LYS A C 1
ATOM 822 O O . LYS A 1 102 ? -0.068 12.583 -30.550 1.00 50.19 102 LYS A O 1
ATOM 827 N N . ARG A 1 103 ? -0.851 10.933 -29.234 1.00 45.38 103 ARG A N 1
ATOM 828 C CA . ARG A 1 103 ? -2.009 11.665 -28.747 1.00 45.38 103 ARG A CA 1
ATOM 829 C C . ARG A 1 103 ? -1.438 12.709 -27.811 1.00 45.38 103 ARG A C 1
ATOM 831 O O . ARG A 1 103 ? -0.941 12.432 -26.724 1.00 45.38 103 ARG A O 1
ATOM 838 N N . ARG A 1 104 ? -1.395 13.923 -28.349 1.00 51.50 104 ARG A N 1
ATOM 839 C CA . ARG A 1 104 ? -1.088 15.164 -27.660 1.00 51.50 104 ARG A CA 1
ATOM 840 C C . ARG A 1 104 ? -2.155 15.328 -26.582 1.00 51.50 104 ARG A C 1
ATOM 842 O O . ARG A 1 104 ? -3.199 15.921 -26.833 1.00 51.50 104 ARG A O 1
ATOM 849 N N . ASN A 1 105 ? -1.902 14.737 -25.415 1.00 54.31 105 ASN A N 1
ATOM 850 C CA . ASN A 1 105 ? -2.761 14.798 -24.240 1.00 54.31 105 ASN A CA 1
ATOM 851 C C . ASN A 1 105 ? -2.689 16.215 -23.657 1.00 54.31 105 ASN A C 1
ATOM 853 O O . ASN A 1 105 ? -1.998 16.504 -22.681 1.00 54.31 105 ASN A O 1
ATOM 857 N N . TRP A 1 106 ? -3.419 17.111 -24.316 1.00 50.50 106 TRP A N 1
ATOM 858 C CA . TRP A 1 106 ? -3.766 18.468 -23.918 1.00 50.50 106 TRP A CA 1
ATOM 859 C C . TRP A 1 106 ? -4.750 18.434 -22.735 1.00 50.50 106 TRP A C 1
ATOM 861 O O . TRP A 1 106 ? -5.867 18.922 -22.823 1.00 50.50 106 TRP A O 1
ATOM 871 N N . ILE A 1 107 ? -4.354 17.771 -21.645 1.00 49.97 107 ILE A N 1
ATOM 872 C CA . ILE A 1 107 ? -5.086 17.728 -20.364 1.00 49.97 107 ILE A CA 1
ATOM 873 C C . ILE A 1 107 ? -4.116 17.909 -19.172 1.00 49.97 107 ILE A C 1
ATOM 875 O O . ILE A 1 107 ? -4.533 18.251 -18.072 1.00 49.97 107 ILE A O 1
ATOM 879 N N . GLY A 1 108 ? -2.794 17.826 -19.387 1.00 41.59 108 GLY A N 1
ATOM 880 C CA . GLY A 1 108 ? -1.780 18.045 -18.341 1.00 41.59 108 GLY A CA 1
ATOM 881 C C . GLY A 1 108 ? -1.517 19.507 -17.942 1.00 41.59 108 GLY A C 1
ATOM 882 O O . GLY A 1 108 ? -0.642 19.757 -17.122 1.00 41.59 108 GLY A O 1
ATOM 883 N N . GLY A 1 109 ? -2.235 20.481 -18.514 1.00 41.75 109 GLY A N 1
ATOM 884 C CA . GLY A 1 109 ? -2.023 21.912 -18.243 1.00 41.75 109 GLY A CA 1
ATOM 885 C C . GLY A 1 109 ? -2.831 22.485 -17.071 1.00 41.75 109 GLY A C 1
ATOM 886 O O . GLY A 1 109 ? -2.424 23.486 -16.490 1.00 41.75 109 GLY A O 1
ATOM 887 N N . CYS A 1 110 ? -3.953 21.865 -16.689 1.00 48.94 110 CYS A N 1
ATOM 888 C CA . CYS A 1 110 ? -4.849 22.444 -15.676 1.00 48.94 110 CYS A CA 1
ATOM 889 C C . CYS A 1 110 ? -4.550 21.997 -14.238 1.00 48.94 110 CYS A C 1
ATOM 891 O O . CYS A 1 110 ? -4.847 22.742 -13.307 1.00 48.94 110 CYS A O 1
ATOM 893 N N . LEU A 1 111 ? -3.916 20.839 -14.027 1.00 48.91 111 LEU A N 1
ATOM 894 C CA . LEU A 1 111 ? -3.632 20.359 -12.666 1.00 48.91 111 LEU A CA 1
ATOM 895 C C . LEU A 1 111 ? -2.417 21.053 -12.029 1.00 48.91 111 LEU A C 1
ATOM 897 O O . LEU A 1 111 ? -2.416 21.289 -10.825 1.00 48.91 111 LEU A O 1
ATOM 901 N N . ILE A 1 112 ? -1.432 21.481 -12.829 1.00 52.19 112 ILE A N 1
ATOM 902 C CA . ILE A 1 112 ? -0.260 22.220 -12.326 1.00 52.19 112 ILE A CA 1
ATOM 903 C C . ILE A 1 112 ? -0.645 23.659 -11.930 1.00 52.19 112 ILE A C 1
ATOM 905 O O . ILE A 1 112 ? -0.190 24.156 -10.901 1.00 52.19 112 ILE A O 1
ATOM 909 N N . ALA A 1 113 ? -1.549 24.307 -12.677 1.00 53.84 113 ALA A N 1
ATOM 910 C CA . ALA A 1 113 ? -2.086 25.620 -12.307 1.00 53.84 113 ALA A CA 1
ATOM 911 C C . ALA A 1 113 ? -2.977 25.556 -11.050 1.00 53.84 113 ALA A C 1
ATOM 913 O O . ALA A 1 113 ? -2.908 26.447 -10.205 1.00 53.84 113 ALA A O 1
ATOM 914 N N . GLY A 1 114 ? -3.765 24.484 -10.891 1.00 55.94 114 GLY A N 1
ATOM 915 C CA . GLY A 1 114 ? -4.584 24.261 -9.697 1.00 55.94 114 GLY A CA 1
ATOM 916 C C . GLY A 1 114 ? -3.754 24.022 -8.432 1.00 55.94 114 GLY A C 1
ATOM 917 O O . GLY A 1 114 ? -4.036 24.624 -7.399 1.00 55.94 114 GLY A O 1
ATOM 918 N N . ALA A 1 115 ? -2.695 23.209 -8.517 1.00 61.75 115 ALA A N 1
ATOM 919 C CA . ALA A 1 115 ? -1.818 22.925 -7.380 1.00 61.75 115 ALA A CA 1
ATOM 920 C C . ALA A 1 115 ? -1.006 24.156 -6.939 1.00 61.75 115 ALA A C 1
ATOM 922 O O . ALA A 1 115 ? -0.936 24.448 -5.745 1.00 61.75 115 ALA A O 1
ATOM 923 N N . LEU A 1 116 ? -0.457 24.929 -7.886 1.00 66.81 116 LEU A N 1
ATOM 924 C CA . LEU A 1 116 ? 0.235 26.184 -7.565 1.00 66.81 116 LEU A CA 1
ATOM 925 C C . LEU A 1 116 ? -0.731 27.240 -7.010 1.00 66.81 116 LEU A C 1
ATOM 927 O O . LEU A 1 116 ? -0.400 27.902 -6.030 1.00 66.81 116 LEU A O 1
ATOM 931 N N . GLY A 1 117 ? -1.942 27.349 -7.566 1.00 69.94 117 GLY A N 1
ATOM 932 C CA . GLY A 1 117 ? -2.985 28.234 -7.043 1.00 69.94 117 GLY A CA 1
ATOM 933 C C . GLY A 1 117 ? -3.409 27.875 -5.615 1.00 69.94 117 GLY A C 1
ATOM 934 O O . GLY A 1 117 ? -3.520 28.764 -4.772 1.00 69.94 117 GLY A O 1
ATOM 935 N N . LEU A 1 118 ? -3.573 26.583 -5.312 1.00 76.56 118 LEU A N 1
ATOM 936 C CA . LEU A 1 118 ? -3.918 26.105 -3.971 1.00 76.56 118 LEU A CA 1
ATOM 937 C C . LEU A 1 118 ? -2.777 26.346 -2.972 1.00 76.56 118 LEU A C 1
ATOM 939 O O . LEU A 1 118 ? -3.029 26.846 -1.877 1.00 76.56 118 LEU A O 1
ATOM 943 N N . CYS A 1 119 ? -1.524 26.073 -3.351 1.00 79.81 119 CYS A N 1
ATOM 944 C CA . CYS A 1 119 ? -0.361 26.389 -2.517 1.00 79.81 119 CYS A CA 1
ATOM 945 C C . CYS A 1 119 ? -0.235 27.896 -2.249 1.00 79.81 119 CYS A C 1
ATOM 947 O O . CYS A 1 119 ? 0.008 28.291 -1.108 1.00 79.81 119 CYS A O 1
ATOM 949 N N . SER A 1 120 ? -0.449 28.751 -3.255 1.00 81.25 120 SER A N 1
ATOM 950 C CA . SER A 1 120 ? -0.460 30.206 -3.058 1.00 81.25 120 SER A CA 1
ATOM 951 C C . SER A 1 120 ? -1.606 30.663 -2.153 1.00 81.25 120 SER A C 1
ATOM 953 O O . SER A 1 120 ? -1.393 31.542 -1.319 1.00 81.25 120 SER A O 1
ATOM 955 N N . LEU A 1 121 ? -2.792 30.052 -2.253 1.00 82.69 121 LEU A N 1
ATOM 956 C CA . LEU A 1 121 ? -3.926 30.373 -1.382 1.00 82.69 121 LEU A CA 1
ATOM 957 C C . LEU A 1 121 ? -3.654 29.964 0.075 1.00 82.69 121 LEU A C 1
ATOM 959 O O . LEU A 1 121 ? -3.906 30.751 0.985 1.00 82.69 121 LEU A O 1
ATOM 963 N N . ILE A 1 122 ? -3.080 28.776 0.300 1.00 81.12 122 ILE A N 1
ATOM 964 C CA . ILE A 1 122 ? -2.698 28.298 1.640 1.00 81.12 122 ILE A CA 1
ATOM 965 C C . ILE A 1 122 ? -1.639 29.218 2.259 1.00 81.12 122 ILE A C 1
ATOM 967 O O . ILE A 1 122 ? -1.763 29.586 3.425 1.00 81.12 122 ILE A O 1
ATOM 971 N N . MET A 1 123 ? -0.639 29.652 1.486 1.00 84.81 123 MET A N 1
ATOM 972 C CA . MET A 1 123 ? 0.392 30.575 1.975 1.00 84.81 123 MET A CA 1
ATOM 973 C C . MET A 1 123 ? -0.174 31.971 2.276 1.00 84.81 123 MET A C 1
ATOM 975 O O . MET A 1 123 ? 0.194 32.572 3.284 1.00 84.81 123 MET A O 1
ATOM 979 N N . ALA A 1 124 ? -1.104 32.475 1.458 1.00 83.12 124 ALA A N 1
ATOM 980 C CA . ALA A 1 124 ? -1.754 33.764 1.697 1.00 83.12 124 ALA A CA 1
ATOM 981 C C . ALA A 1 124 ? -2.655 33.741 2.946 1.00 83.12 124 ALA A C 1
ATOM 983 O O . ALA A 1 124 ? -2.578 34.647 3.775 1.00 83.12 124 ALA A O 1
ATOM 984 N N . VAL A 1 125 ? -3.466 32.690 3.119 1.00 84.12 125 VAL A N 1
ATOM 985 C CA . VAL A 1 125 ? -4.350 32.534 4.289 1.00 84.12 125 VAL A CA 1
ATOM 986 C C . VAL A 1 125 ? -3.542 32.251 5.557 1.00 84.12 125 VAL A C 1
ATOM 988 O O . VAL A 1 125 ? -3.803 32.858 6.594 1.00 84.12 125 VAL A O 1
ATOM 991 N N . GLY A 1 126 ? -2.525 31.388 5.475 1.00 76.75 126 GLY A N 1
ATOM 992 C CA . GLY A 1 126 ? -1.625 31.095 6.590 1.00 76.75 126 GLY A CA 1
ATOM 993 C C . GLY A 1 126 ? -0.850 32.332 7.049 1.00 76.75 126 GLY A C 1
ATOM 994 O O . GLY A 1 126 ? -0.808 32.618 8.243 1.00 76.75 126 GLY A O 1
ATOM 995 N N . GLY A 1 127 ? -0.313 33.117 6.108 1.00 77.56 127 GLY A N 1
ATOM 996 C CA . GLY A 1 127 ? 0.360 34.383 6.408 1.00 77.56 127 GLY A CA 1
ATOM 997 C C . GLY A 1 127 ? -0.577 35.435 7.009 1.00 77.56 127 GLY A C 1
ATOM 998 O O . GLY A 1 127 ? -0.203 36.113 7.965 1.00 77.56 127 GLY A O 1
ATOM 999 N N . TRP A 1 128 ? -1.814 35.538 6.510 1.00 79.69 128 TRP A N 1
ATOM 1000 C CA . TRP A 1 128 ? -2.820 36.454 7.057 1.00 79.69 128 TRP A CA 1
ATOM 1001 C C . TRP A 1 128 ? -3.242 36.077 8.484 1.00 79.69 128 TRP A C 1
ATOM 1003 O O . TRP A 1 128 ? -3.323 36.948 9.350 1.00 79.69 128 TRP A O 1
ATOM 1013 N N . LEU A 1 129 ? -3.433 34.783 8.766 1.00 76.75 129 LEU A N 1
ATOM 1014 C CA . LEU A 1 129 ? -3.721 34.301 10.119 1.00 76.75 129 LEU A CA 1
ATOM 1015 C C . LEU A 1 129 ? -2.555 34.565 11.078 1.00 76.75 129 LEU A C 1
ATOM 1017 O O . LEU A 1 129 ? -2.795 35.039 12.185 1.00 76.75 129 LEU A O 1
ATOM 1021 N N . ALA A 1 130 ? -1.309 34.329 10.658 1.00 73.44 130 ALA A N 1
ATOM 1022 C CA . ALA A 1 130 ? -0.133 34.611 11.487 1.00 73.44 130 ALA A CA 1
ATOM 1023 C C . ALA A 1 130 ? 0.033 36.111 11.785 1.00 73.44 130 ALA A C 1
ATOM 1025 O O . ALA A 1 130 ? 0.413 36.472 12.894 1.00 73.44 130 ALA A O 1
ATOM 1026 N N . TRP A 1 131 ? -0.288 36.990 10.829 1.00 72.31 131 TRP A N 1
ATOM 1027 C CA . TRP A 1 131 ? -0.258 38.439 11.054 1.00 72.31 131 TRP A CA 1
ATOM 1028 C C . TRP A 1 131 ? -1.358 38.901 12.020 1.00 72.31 131 TRP A C 1
ATOM 1030 O O . TRP A 1 131 ? -1.141 39.806 12.825 1.00 72.31 131 TRP A O 1
ATOM 1040 N N . ASN A 1 132 ? -2.544 38.290 11.953 1.00 77.12 132 ASN A N 1
ATOM 1041 C CA . ASN A 1 132 ? -3.670 38.667 12.808 1.00 77.12 132 ASN A CA 1
ATOM 1042 C C . ASN A 1 132 ? -3.571 38.057 14.219 1.00 77.12 132 ASN A C 1
ATOM 1044 O O . ASN A 1 132 ? -4.061 38.642 15.184 1.00 77.12 132 ASN A O 1
ATOM 1048 N N . TYR A 1 133 ? -2.878 36.923 14.366 1.00 68.00 133 TYR A N 1
ATOM 1049 C CA . TYR A 1 133 ? -2.448 36.379 15.655 1.00 68.00 133 TYR A CA 1
ATOM 1050 C C . TYR A 1 133 ? -1.176 37.083 16.141 1.00 68.00 133 TYR A C 1
ATOM 1052 O O . TYR A 1 133 ? -0.131 36.470 16.335 1.00 68.00 133 TYR A O 1
ATOM 1060 N N . ASN A 1 134 ? -1.273 38.388 16.383 1.00 66.81 134 ASN A N 1
ATOM 1061 C CA . ASN A 1 134 ? -0.333 39.059 17.268 1.00 66.81 134 ASN A CA 1
ATOM 1062 C C . ASN A 1 134 ? -0.861 38.863 18.700 1.00 66.81 134 ASN A C 1
ATOM 1064 O O . ASN A 1 134 ? -1.841 39.523 19.062 1.00 66.81 134 ASN A O 1
ATOM 1068 N N . PRO A 1 135 ? -0.324 37.920 19.501 1.00 69.19 135 PRO A N 1
ATOM 1069 C CA . PRO A 1 135 ? -0.815 37.710 20.853 1.00 69.19 135 PRO A CA 1
ATOM 1070 C C . PRO A 1 135 ? -0.622 39.008 21.634 1.00 69.19 135 PRO A C 1
ATOM 1072 O O . PRO A 1 135 ? 0.502 39.485 21.790 1.00 69.19 135 PRO A O 1
ATOM 1075 N N . SER A 1 136 ? -1.727 39.598 22.097 1.00 72.94 136 SER A N 1
ATOM 1076 C CA . SER A 1 136 ? -1.683 40.757 22.984 1.00 72.94 136 SER A CA 1
ATOM 1077 C C . SER A 1 136 ? -0.684 40.480 24.111 1.00 72.94 136 SER A C 1
ATOM 1079 O O . SER A 1 136 ? -0.735 39.388 24.688 1.00 72.94 136 SER A O 1
ATOM 1081 N N . PRO A 1 137 ? 0.223 41.420 24.434 1.00 70.50 137 PRO A N 1
ATOM 1082 C CA . PRO A 1 137 ? 1.179 41.224 25.510 1.00 70.50 137 PRO A CA 1
ATOM 1083 C C . PRO A 1 137 ? 0.401 40.944 26.794 1.00 70.50 137 PRO A C 1
ATOM 1085 O O . PRO A 1 137 ? -0.371 41.780 27.267 1.00 70.50 137 PRO A O 1
ATOM 1088 N N . VAL A 1 138 ? 0.560 39.729 27.318 1.00 76.88 138 VAL A N 1
ATOM 1089 C CA . VAL A 1 138 ? -0.029 39.336 28.595 1.00 76.88 138 VAL A CA 1
ATOM 1090 C C . VAL A 1 138 ? 0.472 40.304 29.670 1.00 76.88 138 VAL A C 1
ATOM 1092 O O . VAL A 1 138 ? 1.686 40.497 29.788 1.00 76.88 138 VAL A O 1
ATOM 1095 N N . PRO A 1 139 ? -0.422 40.950 30.441 1.00 74.56 139 PRO A N 1
ATOM 1096 C CA . PRO A 1 139 ? 0.006 41.802 31.538 1.00 74.56 139 PRO A CA 1
ATOM 1097 C C . PRO A 1 139 ? 0.770 40.961 32.574 1.00 74.56 139 PRO A C 1
ATOM 1099 O O . PRO A 1 139 ? 0.447 39.784 32.767 1.00 74.56 139 PRO A O 1
ATOM 1102 N N . PRO A 1 140 ? 1.781 41.534 33.249 1.00 69.25 140 PRO A N 1
ATOM 1103 C CA . PRO A 1 140 ? 2.534 40.814 34.264 1.00 69.25 140 PRO A CA 1
ATOM 1104 C C . PRO A 1 140 ? 1.603 40.360 35.394 1.00 69.25 140 PRO A C 1
ATOM 1106 O O . PRO A 1 140 ? 0.794 41.132 35.910 1.00 69.25 140 PRO A O 1
ATOM 1109 N N . LEU A 1 141 ? 1.732 39.083 35.760 1.00 64.81 141 LEU A N 1
ATOM 1110 C CA . LEU A 1 141 ? 1.029 38.434 36.863 1.00 64.81 141 LEU A CA 1
ATOM 1111 C C . LEU A 1 141 ? 1.187 39.253 38.151 1.00 64.81 141 LEU A C 1
ATOM 1113 O O . LEU A 1 141 ? 2.275 39.349 38.717 1.00 64.81 141 LEU A O 1
ATOM 1117 N N . VAL A 1 142 ? 0.081 39.823 38.629 1.00 63.09 142 VAL A N 1
ATOM 1118 C CA . VAL A 1 142 ? -0.000 40.412 39.967 1.00 63.09 142 VAL A CA 1
ATOM 1119 C C . VAL A 1 142 ? 0.122 39.272 40.976 1.00 63.09 142 VAL A C 1
ATOM 1121 O O . VAL A 1 142 ? -0.683 38.338 40.973 1.00 63.09 142 VAL A O 1
ATOM 1124 N N . ALA A 1 143 ? 1.150 39.342 41.824 1.00 60.50 143 ALA A N 1
ATOM 1125 C CA . ALA A 1 143 ? 1.410 38.383 42.889 1.00 60.50 143 ALA A CA 1
ATOM 1126 C C . ALA A 1 143 ? 0.156 38.207 43.759 1.00 60.50 143 ALA A C 1
ATOM 1128 O O . ALA A 1 143 ? -0.262 39.109 44.486 1.00 60.50 143 ALA A O 1
ATOM 1129 N N . THR A 1 144 ? -0.472 37.040 43.646 1.00 57.56 144 THR A N 1
ATOM 1130 C CA . THR A 1 144 ? -1.655 36.687 44.426 1.00 57.56 144 THR A CA 1
ATOM 1131 C C . THR A 1 144 ? -1.196 36.330 45.838 1.00 57.56 144 THR A C 1
ATOM 1133 O O . THR A 1 144 ? -0.441 35.378 46.028 1.00 57.56 144 THR A O 1
ATOM 1136 N N . LEU A 1 145 ? -1.611 37.126 46.825 1.00 71.50 145 LEU A N 1
ATOM 1137 C CA . LEU A 1 145 ? -1.367 36.870 48.246 1.00 71.50 145 LEU A CA 1
ATOM 1138 C C . LEU A 1 145 ? -1.930 35.494 48.664 1.00 71.50 145 LEU A C 1
ATOM 1140 O O . LEU A 1 145 ? -2.957 35.065 48.129 1.00 71.50 145 LEU A O 1
ATOM 1144 N N . PRO A 1 146 ? -1.303 34.807 49.637 1.00 61.84 146 PRO A N 1
ATOM 1145 C CA . PRO A 1 146 ? -1.769 33.512 50.117 1.00 61.84 146 PRO A CA 1
ATOM 1146 C C . PRO A 1 146 ? -3.160 33.640 50.751 1.00 61.84 146 PRO A C 1
ATOM 1148 O O . PRO A 1 146 ? -3.366 34.354 51.732 1.00 61.84 146 PRO A O 1
ATOM 1151 N N . ARG A 1 147 ? -4.127 32.934 50.160 1.00 58.50 147 ARG A N 1
ATOM 1152 C CA . ARG A 1 147 ? -5.503 32.828 50.653 1.00 58.50 147 ARG A CA 1
ATOM 1153 C C . ARG A 1 147 ? -5.518 31.955 51.921 1.00 58.50 147 ARG A C 1
ATOM 1155 O O . ARG A 1 147 ? -4.998 30.841 51.868 1.00 58.50 147 ARG A O 1
ATOM 1162 N N . PRO A 1 148 ? -6.104 32.413 53.043 1.00 65.25 148 PRO A N 1
ATOM 1163 C CA . PRO A 1 148 ? -6.189 31.616 54.264 1.00 65.25 148 PRO A CA 1
ATOM 1164 C C . PRO A 1 148 ? -7.044 30.360 54.047 1.00 65.25 148 PRO A C 1
ATOM 1166 O O . PRO A 1 148 ? -8.091 30.405 53.397 1.00 65.25 148 PRO A O 1
ATOM 1169 N N . ALA A 1 149 ? -6.562 29.236 54.581 1.00 58.69 149 ALA A N 1
ATOM 1170 C CA . ALA A 1 149 ? -7.198 27.930 54.485 1.00 58.69 149 ALA A CA 1
ATOM 1171 C C . ALA A 1 149 ? -8.546 27.924 55.223 1.00 58.69 149 ALA A C 1
ATOM 1173 O O . ALA A 1 149 ? -8.617 28.209 56.417 1.00 58.69 149 ALA A O 1
ATOM 1174 N N . ILE A 1 150 ? -9.613 27.588 54.501 1.00 68.12 150 ILE A N 1
ATOM 1175 C CA . ILE A 1 150 ? -10.941 27.349 55.070 1.00 68.12 150 ILE A CA 1
ATOM 1176 C C . ILE A 1 150 ? -11.000 25.867 55.487 1.00 68.12 150 ILE A C 1
ATOM 1178 O O . ILE A 1 150 ? -10.597 25.017 54.691 1.00 68.12 150 ILE A O 1
ATOM 1182 N N . PRO A 1 151 ? -11.479 25.529 56.698 1.00 67.50 151 PRO A N 1
ATOM 1183 C CA . PRO A 1 151 ? -11.633 24.143 57.130 1.00 67.50 151 PRO A CA 1
ATOM 1184 C C . PRO A 1 151 ? -12.680 23.397 56.288 1.00 67.50 151 PRO A C 1
ATOM 1186 O O . PRO A 1 151 ? -13.795 23.877 56.083 1.00 67.50 151 PRO A O 1
ATOM 1189 N N . SER A 1 152 ? -12.306 22.209 55.810 1.00 56.44 152 SER A N 1
ATOM 1190 C CA . SER A 1 152 ? -13.146 21.309 55.018 1.00 56.44 152 SER A CA 1
ATOM 1191 C C . SER A 1 152 ? -14.323 20.775 55.835 1.00 56.44 152 SER A C 1
ATOM 1193 O O . SER A 1 152 ? -14.133 20.058 56.817 1.00 56.44 152 SER A O 1
ATOM 1195 N N . VAL A 1 153 ? -15.545 21.084 55.403 1.00 69.44 153 VAL A N 1
ATOM 1196 C CA . VAL A 1 153 ? -16.771 20.444 55.898 1.00 69.44 153 VAL A CA 1
ATOM 1197 C C . VAL A 1 153 ? -17.009 19.165 55.077 1.00 69.44 153 VAL A C 1
ATOM 1199 O O . VAL A 1 153 ? -16.932 19.231 53.848 1.00 69.44 153 VAL A O 1
ATOM 1202 N N . PRO A 1 154 ? -17.286 18.002 55.695 1.00 63.06 154 PRO A N 1
ATOM 1203 C CA . PRO A 1 154 ? -17.607 16.784 54.958 1.00 63.06 154 PRO A CA 1
ATOM 1204 C C . PRO A 1 154 ? -18.959 16.925 54.246 1.00 63.06 154 PRO A C 1
ATOM 1206 O O . PRO A 1 154 ? -19.981 17.220 54.866 1.00 63.06 154 PRO A O 1
ATOM 1209 N N . ALA A 1 155 ? -18.958 16.714 52.930 1.00 62.31 155 ALA A N 1
ATOM 1210 C CA . ALA A 1 155 ? -20.160 16.699 52.110 1.00 62.31 155 ALA A CA 1
ATOM 1211 C C . ALA A 1 155 ? -20.983 15.435 52.407 1.00 62.31 155 ALA A C 1
ATOM 1213 O O . ALA A 1 155 ? -20.535 14.313 52.173 1.00 62.31 155 ALA A O 1
ATOM 1214 N N . VAL A 1 156 ? -22.200 15.626 52.914 1.00 62.44 156 VAL A N 1
ATOM 1215 C CA . VAL A 1 156 ? -23.236 14.590 52.946 1.00 62.44 156 VAL A CA 1
ATOM 1216 C C . VAL A 1 156 ? -23.647 14.314 51.501 1.00 62.44 156 VAL A C 1
ATOM 1218 O O . VAL A 1 156 ? -24.163 15.198 50.823 1.00 62.44 156 VAL A O 1
ATOM 1221 N N . VAL A 1 157 ? -23.382 13.099 51.024 1.00 69.75 157 VAL A N 1
ATOM 1222 C CA . VAL A 1 157 ? -23.789 12.619 49.700 1.00 69.75 157 VAL A CA 1
ATOM 1223 C C . VAL A 1 157 ? -25.261 12.192 49.780 1.00 69.75 157 VAL A C 1
ATOM 1225 O O . VAL A 1 157 ? -25.558 11.223 50.482 1.00 69.75 157 VAL A O 1
ATOM 1228 N N . PRO A 1 158 ? -26.210 12.869 49.108 1.00 62.16 158 PRO A N 1
ATOM 1229 C CA . PRO A 1 158 ? -27.557 12.338 48.967 1.00 62.16 158 PRO A CA 1
ATOM 1230 C C . PRO A 1 158 ? -27.508 11.103 48.060 1.00 62.16 158 PRO A C 1
ATOM 1232 O O . PRO A 1 158 ? -26.963 11.136 46.959 1.00 62.16 158 PRO A O 1
ATOM 1235 N N . SER A 1 159 ? -28.054 9.993 48.550 1.00 49.56 159 SER A N 1
ATOM 1236 C CA . SER A 1 159 ? -28.194 8.756 47.785 1.00 49.56 159 SER A CA 1
ATOM 1237 C C . SER A 1 159 ? -29.289 8.947 46.737 1.00 49.56 159 SER A C 1
ATOM 1239 O O . SER A 1 159 ? -30.472 8.980 47.068 1.00 49.56 159 SER A O 1
ATOM 1241 N N . THR A 1 160 ? -28.895 9.119 45.479 1.00 63.88 160 THR A N 1
ATOM 1242 C CA . THR A 1 160 ? -29.815 9.116 44.339 1.00 63.88 160 THR A CA 1
ATOM 1243 C C . THR A 1 160 ? -30.412 7.711 44.188 1.00 63.88 160 THR A C 1
ATOM 1245 O O . THR A 1 160 ? -29.643 6.751 44.101 1.00 63.88 160 THR A O 1
ATOM 1248 N N . PRO A 1 161 ? -31.748 7.545 44.161 1.00 61.53 161 PRO A N 1
ATOM 1249 C CA . PRO A 1 161 ? -32.358 6.249 43.897 1.00 61.53 161 PRO A CA 1
ATOM 1250 C C . PRO A 1 161 ? -32.039 5.811 42.464 1.00 61.53 161 PRO A C 1
ATOM 1252 O O . PRO A 1 161 ? -32.295 6.535 41.502 1.00 61.53 161 PRO A O 1
ATOM 1255 N N . SER A 1 162 ? -31.447 4.623 42.349 1.00 68.38 162 SER A N 1
ATOM 1256 C CA . SER A 1 162 ? -31.210 3.929 41.084 1.00 68.38 162 SER A CA 1
ATOM 1257 C C . SER A 1 162 ? -32.541 3.764 40.342 1.00 68.38 162 SER A C 1
ATOM 1259 O O . SER A 1 162 ? -33.480 3.239 40.944 1.00 68.38 162 SER A O 1
ATOM 1261 N N . PRO A 1 163 ? -32.662 4.186 39.071 1.00 61.25 163 PRO A N 1
ATOM 1262 C CA . PRO A 1 163 ? -33.873 3.952 38.304 1.00 61.25 163 PRO A CA 1
ATOM 1263 C C . PRO A 1 163 ? -34.074 2.446 38.113 1.00 61.25 163 PRO A C 1
ATOM 1265 O O . PRO A 1 163 ? -33.201 1.726 37.629 1.00 61.25 163 PRO A O 1
ATOM 1268 N N . GLU A 1 164 ? -35.236 1.991 38.560 1.00 62.19 164 GLU A N 1
ATOM 1269 C CA . GLU A 1 164 ? -35.778 0.652 38.388 1.00 62.19 164 GLU A CA 1
ATOM 1270 C C . GLU A 1 164 ? -35.913 0.358 36.880 1.00 62.19 164 GLU A C 1
ATOM 1272 O O . GLU A 1 164 ? -36.529 1.153 36.159 1.00 62.19 164 GLU A O 1
ATOM 1277 N N . PRO A 1 165 ? -35.311 -0.723 36.351 1.00 58.50 165 PRO A N 1
ATOM 1278 C CA . PRO A 1 165 ? -35.428 -1.044 34.938 1.00 58.50 165 PRO A CA 1
ATOM 1279 C C . PRO A 1 165 ? -36.872 -1.458 34.646 1.00 58.50 165 PRO A C 1
ATOM 1281 O O . PRO A 1 165 ? -37.343 -2.496 35.111 1.00 58.50 165 PRO A O 1
ATOM 1284 N N . LEU A 1 166 ? -37.580 -0.627 33.873 1.00 55.22 166 LEU A N 1
ATOM 1285 C CA . LEU A 1 166 ? -38.891 -0.958 33.325 1.00 55.22 166 LEU A CA 1
ATOM 1286 C C . LEU A 1 166 ? -38.792 -2.300 32.591 1.00 55.22 166 LEU A C 1
ATOM 1288 O O . LEU A 1 166 ? -38.056 -2.431 31.612 1.00 55.22 166 LEU A O 1
ATOM 1292 N N . ALA A 1 167 ? -39.559 -3.278 33.067 1.00 52.12 167 ALA A N 1
ATOM 1293 C CA . ALA A 1 167 ? -39.748 -4.569 32.429 1.00 52.12 167 ALA A CA 1
ATOM 1294 C C . ALA A 1 167 ? -40.363 -4.376 31.031 1.00 52.12 167 ALA A C 1
ATOM 1296 O O . ALA A 1 167 ? -41.580 -4.290 30.865 1.00 52.12 167 ALA A O 1
ATOM 1297 N N . GLY A 1 168 ? -39.502 -4.276 30.020 1.00 59.47 168 GLY A N 1
ATOM 1298 C CA . GLY A 1 168 ? -39.876 -4.472 28.626 1.00 59.47 168 GLY A CA 1
ATOM 1299 C C . GLY A 1 168 ? -40.218 -5.944 28.359 1.00 59.47 168 GLY A C 1
ATOM 1300 O O . GLY A 1 168 ? -39.827 -6.817 29.139 1.00 59.47 168 GLY A O 1
ATOM 1301 N N . PRO A 1 169 ? -40.963 -6.242 27.280 1.00 54.34 169 PRO A N 1
ATOM 1302 C CA . PRO A 1 169 ? -41.369 -7.603 26.945 1.00 54.34 169 PRO A CA 1
ATOM 1303 C C . PRO A 1 169 ? -40.142 -8.515 26.860 1.00 54.34 169 PRO A C 1
ATOM 1305 O O . PRO A 1 169 ? -39.179 -8.213 26.158 1.00 54.34 169 PRO A O 1
ATOM 1308 N N . GLY A 1 170 ? -40.185 -9.604 27.630 1.00 50.50 170 GLY A N 1
ATOM 1309 C CA . GLY A 1 170 ? -39.086 -10.541 27.810 1.00 50.50 170 GLY A CA 1
ATOM 1310 C C . GLY A 1 170 ? -38.642 -11.167 26.495 1.00 50.50 170 GLY A C 1
ATOM 1311 O O . GLY A 1 170 ? -39.237 -12.132 26.019 1.00 50.50 170 GLY A O 1
ATOM 1312 N N . PHE A 1 171 ? -37.558 -10.640 25.941 1.00 50.38 171 PHE A N 1
ATOM 1313 C CA . PHE A 1 171 ? -36.685 -11.404 25.066 1.00 50.38 171 PHE A CA 1
ATOM 1314 C C . PHE A 1 171 ? -35.877 -12.359 25.949 1.00 50.38 171 PHE A C 1
ATOM 1316 O O . PHE A 1 171 ? -35.451 -11.987 27.043 1.00 50.38 171 PHE A O 1
ATOM 1323 N N . ALA A 1 172 ? -35.713 -13.608 25.509 1.00 59.00 172 ALA A N 1
ATOM 1324 C CA . ALA A 1 172 ? -34.887 -14.575 26.219 1.00 59.00 172 ALA A CA 1
ATOM 1325 C C . ALA A 1 172 ? -33.488 -13.962 26.457 1.00 59.00 172 ALA A C 1
ATOM 1327 O O . ALA A 1 172 ? -32.892 -13.467 25.498 1.00 59.00 172 ALA A O 1
ATOM 1328 N N . PRO A 1 173 ? -32.954 -13.978 27.694 1.00 57.22 173 PRO A N 1
ATOM 1329 C CA . PRO A 1 173 ? -31.689 -13.315 28.041 1.00 57.22 173 PRO A CA 1
ATOM 1330 C C . PRO A 1 173 ? -30.463 -13.898 27.320 1.00 57.22 173 PRO A C 1
ATOM 1332 O O . PRO A 1 173 ? -29.368 -13.365 27.448 1.00 57.22 173 PRO A O 1
ATOM 1335 N N . ASP A 1 174 ? -30.649 -14.963 26.544 1.00 56.03 174 ASP A N 1
ATOM 1336 C CA . ASP A 1 174 ? -29.592 -15.703 25.861 1.00 56.03 174 ASP A CA 1
ATOM 1337 C C . ASP A 1 174 ? -29.357 -15.254 24.404 1.00 56.03 174 ASP A C 1
ATOM 1339 O O . ASP A 1 174 ? -28.596 -15.884 23.673 1.00 56.03 174 ASP A O 1
ATOM 1343 N N . LEU A 1 175 ? -30.013 -14.176 23.944 1.00 53.00 175 LEU A N 1
ATOM 1344 C CA . LEU A 1 175 ? -29.876 -13.699 22.559 1.00 53.00 175 LEU A CA 1
ATOM 1345 C C . LEU A 1 175 ? -29.643 -12.188 22.419 1.00 53.00 175 LEU A C 1
ATOM 1347 O O . LEU A 1 175 ? -29.980 -11.597 21.395 1.00 53.00 175 LEU A O 1
ATOM 1351 N N . VAL A 1 176 ? -29.043 -11.543 23.418 1.00 53.59 176 VAL A N 1
ATOM 1352 C CA . VAL A 1 176 ? -28.412 -10.233 23.196 1.00 53.59 176 VAL A CA 1
ATOM 1353 C C . VAL A 1 176 ? -26.961 -10.499 22.810 1.00 53.59 176 VAL A C 1
ATOM 1355 O O . VAL A 1 176 ? -26.087 -10.592 23.663 1.00 53.59 176 VAL A O 1
ATOM 1358 N N . GLN A 1 177 ? -26.712 -10.687 21.511 1.00 58.16 177 GLN A N 1
ATOM 1359 C CA . GLN A 1 177 ? -25.359 -10.956 21.006 1.00 58.16 177 GLN A CA 1
ATOM 1360 C C . GLN A 1 177 ? -24.433 -9.738 21.101 1.00 58.16 177 GLN A C 1
ATOM 1362 O O . GLN A 1 177 ? -23.223 -9.924 21.171 1.00 58.16 177 GLN A O 1
ATOM 1367 N N . PHE A 1 178 ? -24.975 -8.514 21.123 1.00 59.09 178 PHE A N 1
ATOM 1368 C CA . PHE A 1 178 ? -24.184 -7.291 21.247 1.00 59.09 178 PHE A CA 1
ATOM 1369 C C . PHE A 1 178 ? -24.984 -6.175 21.925 1.00 59.09 178 PHE A C 1
ATOM 1371 O O . PHE A 1 178 ? -26.110 -5.878 21.526 1.00 59.09 178 PHE A O 1
ATOM 1378 N N . GLN A 1 179 ? -24.382 -5.541 22.930 1.00 72.38 179 GLN A N 1
ATOM 1379 C CA . GLN A 1 179 ? -24.858 -4.298 23.527 1.00 72.38 179 GLN A CA 1
ATOM 1380 C C . GLN A 1 179 ? -23.690 -3.309 23.507 1.00 72.38 179 GLN A C 1
ATOM 1382 O O . GLN A 1 179 ? -22.660 -3.563 24.125 1.00 72.38 179 GLN A O 1
ATOM 1387 N N . ASP A 1 180 ? -23.842 -2.218 22.759 1.00 76.31 180 ASP A N 1
ATOM 1388 C CA . ASP A 1 180 ? -22.870 -1.126 22.659 1.00 76.31 180 ASP A CA 1
ATOM 1389 C C . ASP A 1 180 ? -23.608 0.193 22.925 1.00 76.31 180 ASP A C 1
ATOM 13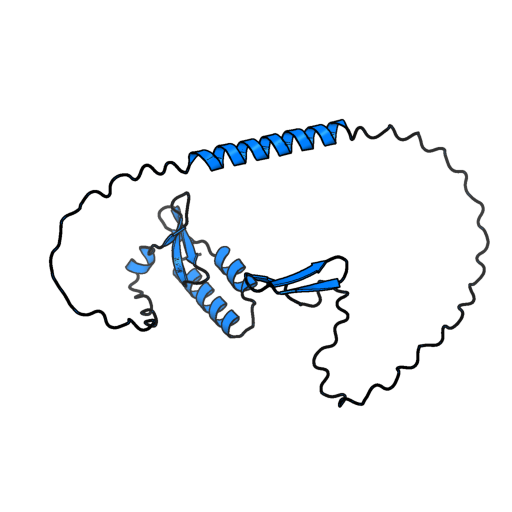91 O O . ASP A 1 180 ? -24.749 0.375 22.491 1.00 76.31 180 ASP A O 1
ATOM 1395 N N . ASP A 1 181 ? -22.980 1.087 23.680 1.00 80.69 181 ASP A N 1
ATOM 1396 C CA . ASP A 1 181 ? -23.511 2.412 23.998 1.00 80.69 181 ASP A CA 1
ATOM 1397 C C . ASP A 1 181 ? -23.081 3.483 22.981 1.00 80.69 181 ASP A C 1
ATOM 1399 O O . ASP A 1 181 ? -23.512 4.635 23.079 1.00 80.69 181 ASP A O 1
ATOM 1403 N N . PHE A 1 182 ? -22.258 3.103 21.994 1.00 78.44 182 PHE A N 1
ATOM 1404 C CA . PHE A 1 182 ? -21.734 3.945 20.915 1.00 78.44 182 PHE A CA 1
ATOM 1405 C C . PHE A 1 182 ? -20.994 5.205 21.395 1.00 78.44 182 PHE A C 1
ATOM 1407 O O . PHE A 1 182 ? -20.730 6.110 20.597 1.00 78.44 182 PHE A O 1
ATOM 1414 N N . SER A 1 183 ? -20.635 5.277 22.678 1.00 75.25 183 SER A N 1
ATOM 1415 C CA . SER A 1 183 ? -19.915 6.411 23.264 1.00 75.25 183 SER A CA 1
ATOM 1416 C C . SER A 1 183 ? -18.402 6.308 23.053 1.00 75.25 183 SER A C 1
ATOM 1418 O O . SER A 1 183 ? -17.695 7.319 23.062 1.00 75.25 183 SER A O 1
ATOM 1420 N N . ASN A 1 184 ? -17.906 5.091 22.812 1.00 76.19 184 ASN A N 1
ATOM 1421 C CA . ASN A 1 184 ? -16.501 4.804 22.574 1.00 76.19 184 ASN A CA 1
ATOM 1422 C C . ASN A 1 184 ? -16.212 4.655 21.065 1.00 76.19 184 ASN A C 1
ATOM 1424 O O . ASN A 1 184 ? -16.588 3.645 20.477 1.00 76.19 184 ASN A O 1
ATOM 1428 N N . PRO A 1 185 ? -15.478 5.586 20.427 1.00 71.75 185 PRO A N 1
ATOM 1429 C CA . PRO A 1 185 ? -15.080 5.444 19.023 1.00 71.75 185 PRO A CA 1
ATOM 1430 C C . PRO A 1 185 ? -14.092 4.285 18.779 1.00 71.75 185 PRO A C 1
ATOM 1432 O O . PRO A 1 185 ? -13.820 3.940 17.634 1.00 71.75 185 PRO A O 1
ATOM 1435 N N . GLY A 1 186 ? -13.548 3.678 19.839 1.00 74.00 186 GLY A N 1
ATOM 1436 C CA . GLY A 1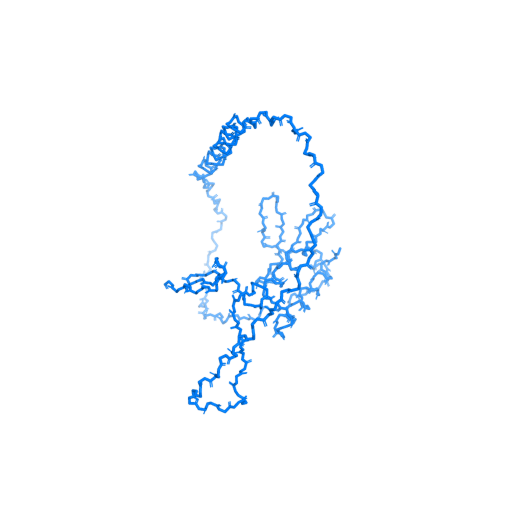 186 ? -12.712 2.481 19.793 1.00 74.00 186 GLY A CA 1
ATOM 1437 C C . GLY A 1 186 ? -13.463 1.162 20.011 1.00 74.00 186 GLY A C 1
ATOM 1438 O O . GLY A 1 186 ? -12.800 0.155 20.249 1.00 74.00 186 GLY A O 1
ATOM 1439 N N . SER A 1 187 ? -14.804 1.127 19.970 1.00 73.25 187 SER A N 1
ATOM 1440 C CA . SER A 1 187 ? -15.583 -0.108 20.196 1.00 73.25 187 SER A CA 1
ATOM 1441 C C . SER A 1 187 ? -15.561 -1.107 19.028 1.00 73.25 187 SER A C 1
ATOM 1443 O O . SER A 1 187 ? -16.143 -2.184 19.122 1.00 73.25 187 SER A O 1
ATOM 1445 N N . GLY A 1 188 ? -14.826 -0.798 17.953 1.00 70.88 188 GLY A N 1
ATOM 1446 C CA . GLY A 1 188 ? -14.573 -1.723 16.844 1.00 70.88 188 GLY A CA 1
ATOM 1447 C C . GLY A 1 188 ? -15.581 -1.641 15.698 1.00 70.88 188 GLY A C 1
ATOM 1448 O O . GLY A 1 188 ? -15.470 -2.409 14.744 1.00 70.88 188 GLY A O 1
ATOM 1449 N N . TRP A 1 189 ? -16.531 -0.702 15.736 1.00 79.06 189 TRP A N 1
ATOM 1450 C CA . TRP A 1 189 ? -17.361 -0.408 14.568 1.00 79.06 189 TRP A CA 1
ATOM 1451 C C . TRP A 1 189 ? -16.535 0.303 13.498 1.00 79.06 189 TRP A C 1
ATOM 1453 O O . TRP A 1 189 ? -15.992 1.385 13.722 1.00 79.06 189 TRP A O 1
ATOM 1463 N N . GLY A 1 190 ? -16.444 -0.320 12.323 1.00 75.31 190 GLY A N 1
ATOM 1464 C CA . GLY A 1 190 ? -15.695 0.213 11.192 1.00 75.31 190 GLY A CA 1
ATOM 1465 C C . GLY A 1 190 ? -16.284 1.518 10.648 1.00 75.31 190 GLY A C 1
ATOM 1466 O O . GLY A 1 190 ? -17.503 1.673 10.509 1.00 75.31 190 GLY A O 1
ATOM 1467 N N . ILE A 1 191 ? -15.395 2.444 10.293 1.00 82.19 191 ILE A N 1
ATOM 1468 C CA . ILE A 1 191 ? -15.719 3.625 9.491 1.00 82.19 191 ILE A CA 1
ATOM 1469 C C . ILE A 1 191 ? -15.640 3.187 8.030 1.00 82.19 191 ILE A C 1
ATOM 1471 O O . ILE A 1 191 ? -14.578 2.791 7.561 1.00 82.19 191 ILE A O 1
ATOM 1475 N N . HIS A 1 192 ? -16.758 3.231 7.315 1.00 84.69 192 HIS A N 1
ATOM 1476 C CA . HIS A 1 192 ? -16.827 2.843 5.910 1.00 84.69 192 HIS A CA 1
ATOM 1477 C C . HIS A 1 192 ? -17.363 4.006 5.082 1.00 84.69 192 HIS A C 1
ATOM 1479 O O . HIS A 1 192 ? -18.290 4.700 5.496 1.00 84.69 192 HIS A O 1
ATOM 1485 N N . GLN A 1 193 ? -16.831 4.204 3.879 1.00 78.44 193 GLN A N 1
ATOM 1486 C CA . GLN A 1 193 ? -17.343 5.195 2.941 1.00 78.44 193 GLN A CA 1
ATOM 1487 C C . GLN A 1 193 ? -17.372 4.595 1.537 1.00 78.44 193 GLN A C 1
ATOM 1489 O O . GLN A 1 193 ? -16.333 4.264 0.974 1.00 78.44 193 GLN A O 1
ATOM 1494 N N . GLY A 1 194 ? -18.570 4.434 0.975 1.00 82.00 194 GLY A N 1
ATOM 1495 C CA . GLY A 1 194 ? -18.770 3.823 -0.336 1.00 82.00 194 GLY A CA 1
ATOM 1496 C C . GLY A 1 194 ? -19.944 4.430 -1.096 1.00 82.00 194 GLY A C 1
ATOM 1497 O O . GLY A 1 194 ? -20.664 5.292 -0.594 1.0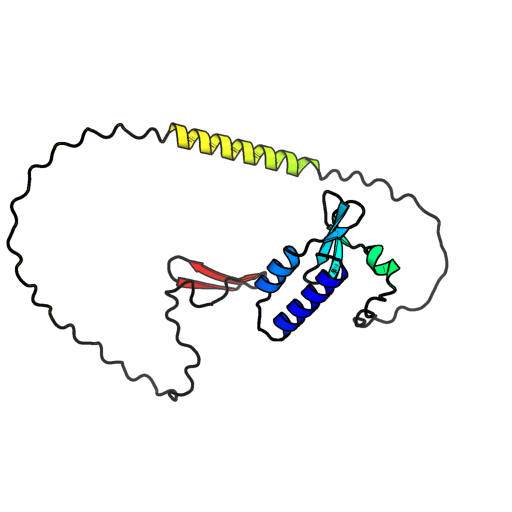0 82.00 194 GLY A O 1
ATOM 1498 N N . SER A 1 195 ? -20.157 3.961 -2.327 1.00 71.12 195 SER A N 1
ATOM 1499 C CA . SER A 1 195 ? -21.206 4.474 -3.223 1.00 71.12 195 SER A CA 1
ATOM 1500 C C . SER A 1 195 ? -22.626 4.321 -2.672 1.00 71.12 195 SER A C 1
ATOM 1502 O O . SER A 1 195 ? -23.513 5.070 -3.061 1.00 71.12 195 SER A O 1
ATOM 1504 N N . ASN A 1 196 ? -22.837 3.370 -1.759 1.00 80.62 196 ASN A N 1
ATOM 1505 C CA . ASN A 1 196 ? -24.155 3.026 -1.218 1.00 80.62 196 ASN A CA 1
ATOM 1506 C C . ASN A 1 196 ? -24.376 3.595 0.196 1.00 80.62 196 ASN A C 1
ATOM 1508 O O . ASN A 1 196 ? -25.385 3.294 0.832 1.00 80.62 196 ASN A O 1
ATOM 1512 N N . GLY A 1 197 ? -23.429 4.387 0.710 1.00 90.44 197 GLY A N 1
ATOM 1513 C CA . GLY A 1 197 ? -23.532 4.997 2.029 1.00 90.44 197 GLY A CA 1
ATOM 1514 C C . GLY A 1 197 ? -22.205 5.133 2.770 1.00 90.44 197 GLY A C 1
ATOM 1515 O O . GLY A 1 197 ? -21.140 4.738 2.289 1.00 90.44 197 GLY A O 1
ATOM 1516 N N . SER A 1 198 ? -22.279 5.682 3.980 1.00 89.12 198 SER A N 1
ATOM 1517 C CA . SER A 1 198 ? -21.139 5.828 4.881 1.00 89.12 198 SER A CA 1
ATOM 1518 C C . SER A 1 198 ? -21.502 5.540 6.334 1.00 89.12 198 SER A C 1
ATOM 1520 O O . SER A 1 198 ? -22.607 5.858 6.770 1.00 89.12 198 SER A O 1
ATOM 1522 N N . THR A 1 199 ? -20.552 5.015 7.099 1.00 89.94 199 THR A N 1
ATOM 1523 C CA . THR A 1 199 ? -20.606 4.923 8.559 1.00 89.94 199 THR A CA 1
ATOM 1524 C C . THR A 1 199 ? -19.483 5.758 9.164 1.00 89.94 199 THR A C 1
ATOM 1526 O O . THR A 1 199 ? -18.343 5.657 8.718 1.00 89.94 199 THR A O 1
ATOM 1529 N N . ASP A 1 200 ? -19.786 6.608 10.147 1.00 89.06 200 ASP A N 1
ATOM 1530 C CA . ASP A 1 200 ? -18.791 7.463 10.809 1.00 89.06 200 ASP A CA 1
ATOM 1531 C C . ASP A 1 200 ? -19.106 7.718 12.290 1.00 89.06 200 ASP A C 1
ATOM 1533 O O . ASP A 1 200 ? -20.249 7.609 12.730 1.00 89.06 200 ASP A O 1
ATOM 1537 N N . TYR A 1 201 ? -18.081 8.088 13.063 1.00 87.75 201 TYR A N 1
ATOM 1538 C CA . TYR A 1 201 ? -18.239 8.638 14.411 1.00 87.75 201 TYR A CA 1
ATOM 1539 C C . TYR A 1 201 ? -18.071 10.153 14.362 1.00 87.75 201 TYR A C 1
ATOM 1541 O O . TYR A 1 201 ? -17.010 10.666 14.005 1.00 87.75 201 TYR A O 1
ATOM 1549 N N . SER A 1 202 ? -19.107 10.888 14.761 1.00 79.81 202 SER A N 1
ATOM 1550 C CA . SER A 1 202 ? -19.068 12.349 14.795 1.00 79.81 202 SER A CA 1
ATOM 1551 C C . SER A 1 202 ? -19.913 12.886 15.944 1.00 79.81 202 SER A C 1
ATOM 1553 O O . SER A 1 202 ? -21.047 12.453 16.150 1.00 79.81 202 SER A O 1
ATOM 1555 N N . ASN A 1 203 ? -19.365 13.856 16.684 1.00 80.62 203 ASN A N 1
ATOM 1556 C CA . ASN A 1 203 ? -19.998 14.496 17.845 1.00 80.62 203 ASN A CA 1
ATOM 1557 C C . ASN A 1 203 ? -20.424 13.512 18.953 1.00 80.62 203 ASN A C 1
ATOM 1559 O O . ASN A 1 203 ? -21.467 13.700 19.572 1.00 80.62 203 ASN A O 1
ATOM 1563 N N . GLY A 1 204 ? -19.634 12.460 19.194 1.00 77.69 204 GLY A N 1
ATOM 1564 C CA . GLY A 1 204 ? -19.936 11.462 20.228 1.00 77.69 204 GLY A CA 1
ATOM 1565 C C . GLY A 1 204 ? -21.106 10.539 19.878 1.00 77.69 204 GLY A C 1
ATOM 1566 O O . GLY A 1 204 ? -21.780 10.036 20.769 1.00 77.69 204 GLY A O 1
ATOM 1567 N N . SER A 1 205 ? -21.401 10.352 18.590 1.00 76.19 205 SER A N 1
ATOM 1568 C CA . SER A 1 205 ? -22.433 9.420 18.129 1.00 76.19 205 SER A CA 1
ATOM 1569 C C . SER A 1 205 ? -21.989 8.700 16.863 1.00 76.19 205 SER A C 1
ATOM 1571 O O . SER A 1 205 ? -21.329 9.293 16.003 1.00 76.19 205 SER A O 1
ATOM 1573 N N . PHE A 1 206 ? -22.393 7.437 16.739 1.00 83.25 206 PHE A N 1
ATOM 1574 C CA . PHE A 1 206 ? -22.253 6.667 15.509 1.00 83.25 206 PHE A CA 1
ATOM 1575 C C . PHE A 1 206 ? -23.342 7.065 14.509 1.00 83.25 206 PHE A C 1
ATOM 1577 O O . PHE A 1 206 ? -24.512 7.228 14.869 1.00 83.25 206 PHE A O 1
ATOM 1584 N N . ARG A 1 207 ? -22.962 7.256 13.249 1.00 84.00 207 ARG A N 1
ATOM 1585 C CA . ARG A 1 207 ? -23.841 7.713 12.172 1.00 84.00 207 ARG A CA 1
ATOM 1586 C C . ARG A 1 207 ? -23.781 6.736 11.013 1.00 84.00 207 ARG A C 1
ATOM 1588 O O . ARG A 1 207 ? -22.709 6.289 10.627 1.00 84.00 207 ARG A O 1
ATOM 1595 N N . ILE A 1 208 ? -24.944 6.460 10.433 1.00 87.94 208 ILE A N 1
ATOM 1596 C CA . ILE A 1 208 ? -25.094 5.677 9.208 1.00 87.94 208 ILE A CA 1
ATOM 1597 C C . ILE A 1 208 ? -25.823 6.563 8.203 1.00 87.94 208 ILE A C 1
ATOM 1599 O O . ILE A 1 208 ? -26.928 7.039 8.468 1.00 87.94 208 ILE A O 1
ATOM 1603 N N . LYS A 1 209 ? -25.199 6.808 7.057 1.00 85.06 209 LYS A N 1
ATOM 1604 C CA . LYS A 1 209 ? -25.805 7.489 5.914 1.00 85.06 209 LYS A CA 1
ATOM 1605 C C . LYS A 1 209 ? -25.994 6.477 4.804 1.00 85.06 209 LYS A C 1
ATOM 1607 O O . LYS A 1 209 ? -25.048 5.789 4.445 1.00 85.06 209 LYS A O 1
ATOM 1612 N N . VAL A 1 210 ? -27.198 6.421 4.256 1.00 86.00 210 VAL A N 1
ATOM 1613 C CA . VAL A 1 210 ? -27.525 5.626 3.071 1.00 86.00 210 VAL A CA 1
ATOM 1614 C C . VAL A 1 210 ? -27.848 6.615 1.957 1.00 86.00 210 VAL A C 1
ATOM 1616 O O . VAL A 1 210 ? -28.605 7.560 2.195 1.00 86.00 210 VAL A O 1
ATOM 1619 N N . THR A 1 211 ? -27.215 6.441 0.797 1.00 73.56 211 THR A N 1
ATOM 1620 C CA . THR A 1 211 ? -27.367 7.309 -0.386 1.00 73.56 211 THR A CA 1
ATOM 1621 C C . THR A 1 211 ? -28.229 6.661 -1.450 1.00 73.56 211 THR A C 1
ATOM 1623 O O . THR A 1 211 ? -28.143 5.421 -1.590 1.00 73.56 211 THR A O 1
#

Radius of gyration: 31.76 Å; chains: 1; bounding box: 60×63×98 Å

Sequence (211 aa):
MDFKQTQQAYTRLKDQLEQGRITADEFETRVNEMVVTDSTGVLWQIGVSSGKWYRYDGQTWVEDVPREILSDGQSYPAQPAFIQVPVFPPTQASPQYAEQPKRRNWIGGCLIAGALGLCSLIMAVGGWLAWNYNPSPVPPLVATLPRPAIPSVPAVVPSTPSPEPLAGPGFAPDLVQFQDDFSNPGSGWGIHQGSNGSTDYSNGSFRIKVT

pLDDT: mean 72.62, std 17.33, range [34.44, 96.0]

Foldseek 3Di:
DDPVVLLVVLVVLVVCCVVVVDDLVRLQVVQVVDWDADPVRWIWGQDSPPRFIFTDPPPDTHGDDPVVCVVVVPDDPPPPPPDDPDDDDDDDDDDDDDPPPPPPPPPVPPVVVVVVVVVVVCVVVVVVVVVVPPPDPDPPDDDDDDDDDDDDDDDDDPDDDDDDPPDDPDDPPPPPPDDDPQQDPPPPDDFDDDPQWTWDDDPSHIDTGGD

Secondary structure (DSSP, 8-state):
--HHHHHHHHHHHHHHHHTTSS-HHHHHHHHHH-EEE-TTS-EEEE-TTT--EEEE-SSSEEE---HHHHHTT--------------------------------TTTTHHHHHHHHHHHHHHHHHHHHHHH-----PPP----PPPPPPPPPPP----PPPPP--------TT-------S--TTSSPPPEEETTEEEEEETTEEEEEE-